Protein AF-0000000066307545 (afdb_homodimer)

Sequence (374 aa):
MRQAKTDLAEQIFSATDRLMAREGLNQLSMLKLAKEANVAAGTIYLYFKNKDELLEQFAHRVFSMFMATLEKDFDETKPFFEQYRQMWKNIWYFLQENPTILSNLKQYESLPNFKDICKNIKNCRWDLFCHQAQKAGLLAELSEDILFLLSLKTAINLASDAKFIDFDLKPEILESVIERSWRAIQKMRQAKTDLAEQIFSATDRLMAREGLNQLSMLKLAKEANVAAGTIYLYFKNKDELLEQFAHRVFSMFMATLEKDFDETKPFFEQYRQMWKNIWYFLQENPTILSNLKQYESLPNFKDICKNIKNCRWDLFCHQAQKAGLLAELSEDILFLLSLKTAINLASDAKFIDFDLKPEILESVIERSWRAIQK

InterPro domains:
  IPR001647 DNA-binding HTH domain, TetR-type [PF00440] (12-57)
  IPR001647 DNA-binding HTH domain, TetR-type [PR00455] (12-25)
  IPR001647 DNA-binding HTH domain, TetR-type [PR00455] (33-56)
  IPR001647 DNA-binding HTH domain, TetR-type [PS50977] (6-66)
  IPR009057 Homedomain-like superfamily [SSF46689] (2-73)
  IPR023772 DNA-binding HTH domain, TetR-type, conserved site [PS01081] (24-55)
  IPR050624 Nucleoid occlusion factor SlmA/HTH-type transcriptional regulator [PTHR43479] (9-123)
  IPR054422 Tetracyclin repressor-like HI_0893, C-terminal domain [PF22604] (79-186)

Solvent-accessible surface area (backbone atoms only — not comparable to full-atom values): 20221 Å² total; per-residue (Å²): 112,69,63,55,48,52,52,49,51,49,43,41,47,52,23,44,43,51,46,32,51,74,66,33,72,89,65,65,45,67,63,59,39,16,57,65,42,70,45,57,60,68,55,49,47,72,77,27,87,42,64,66,56,42,40,35,53,43,37,51,50,55,51,49,53,53,52,48,38,50,45,55,86,65,52,88,88,47,59,68,66,60,45,48,50,45,32,34,49,33,49,36,50,50,41,69,74,31,56,49,57,57,65,31,53,75,58,50,67,71,31,58,64,33,56,56,55,62,67,64,55,70,77,42,65,67,48,48,48,49,53,53,36,37,75,72,63,48,33,41,100,61,56,62,67,58,46,34,57,54,24,56,42,45,33,54,49,49,58,58,43,51,75,70,40,88,66,86,79,42,74,68,51,54,50,49,52,52,53,22,22,51,55,26,40,39,92,112,70,66,55,47,53,52,49,52,50,44,42,46,53,24,44,44,50,45,32,50,74,66,32,75,89,66,66,45,67,63,59,40,15,57,66,42,71,44,55,60,69,57,50,48,73,76,26,87,42,64,67,55,42,41,34,52,43,36,50,49,53,50,49,52,53,55,50,37,49,47,53,87,66,51,88,88,48,58,68,66,58,45,49,50,44,32,34,48,34,48,36,51,50,41,70,73,30,56,49,56,57,65,31,52,76,59,50,68,71,31,56,64,31,56,55,56,61,66,66,55,70,76,43,64,66,49,48,49,47,52,53,37,36,75,72,62,46,32,42,99,61,55,62,66,59,46,33,57,55,25,55,43,47,32,56,50,48,60,58,43,51,73,68,40,89,64,88,78,42,72,67,50,54,52,47,51,52,52,22,22,51,55,27,39,38,93

Structure (mmCIF, N/CA/C/O backbone):
data_AF-0000000066307545-model_v1
#
loop_
_entity.id
_entity.type
_entity.pdbx_description
1 polymer 'Uncharacterized HTH-type transcriptional regulator HI_0893'
#
loop_
_atom_site.group_PDB
_atom_site.id
_atom_site.type_symbol
_atom_site.label_atom_id
_atom_site.label_alt_id
_atom_site.label_comp_id
_atom_site.label_asym_id
_atom_site.label_entity_id
_atom_site.label_seq_id
_atom_site.pdbx_PDB_ins_code
_atom_site.Cartn_x
_atom_site.Cartn_y
_atom_site.Cartn_z
_atom_site.occupancy
_atom_site.B_iso_or_equiv
_atom_site.auth_seq_id
_atom_site.auth_comp_id
_atom_site.auth_asym_id
_atom_site.auth_atom_id
_atom_site.pdbx_PDB_model_num
ATOM 1 N N . MET A 1 1 ? 38.531 13.391 4.035 1 49.62 1 MET A N 1
ATOM 2 C CA . MET A 1 1 ? 37.594 14.461 3.777 1 49.62 1 MET A CA 1
ATOM 3 C C . MET A 1 1 ? 36.375 13.93 3.025 1 49.62 1 MET A C 1
ATOM 5 O O . MET A 1 1 ? 35.219 14.242 3.375 1 49.62 1 MET A O 1
ATOM 9 N N . ARG A 1 2 ? 36.594 13.047 1.945 1 50.28 2 ARG A N 1
ATOM 10 C CA . ARG A 1 2 ? 35.5 12.492 1.129 1 50.28 2 ARG A CA 1
ATOM 11 C C . ARG A 1 2 ? 34.625 11.547 1.943 1 50.28 2 ARG A C 1
ATOM 13 O O . ARG A 1 2 ? 33.406 11.617 1.874 1 50.28 2 ARG A O 1
ATOM 20 N N . GLN A 1 3 ? 35.25 10.758 2.674 1 52.53 3 GLN A N 1
ATOM 21 C CA . GLN A 1 3 ? 34.531 9.797 3.508 1 52.53 3 GLN A CA 1
ATOM 22 C C . GLN A 1 3 ? 33.688 10.508 4.57 1 52.53 3 GLN A C 1
ATOM 24 O O . GLN A 1 3 ? 32.562 10.109 4.848 1 52.53 3 GLN A O 1
ATOM 29 N N . ALA A 1 4 ? 34.25 11.422 4.992 1 50.91 4 ALA A N 1
ATOM 30 C CA . ALA A 1 4 ? 33.562 12.195 6.02 1 50.91 4 ALA A CA 1
ATOM 31 C C . ALA A 1 4 ? 32.281 12.836 5.461 1 50.91 4 ALA A C 1
ATOM 33 O O . ALA A 1 4 ? 31.25 12.828 6.113 1 50.91 4 ALA A O 1
ATOM 34 N N . LYS A 1 5 ? 32.438 13.242 4.32 1 65.25 5 LYS A N 1
ATOM 35 C CA . LYS A 1 5 ? 31.297 13.898 3.688 1 65.25 5 LYS A CA 1
ATOM 36 C C . LYS A 1 5 ? 30.172 12.906 3.445 1 65.25 5 LYS A C 1
ATOM 38 O O . LYS A 1 5 ? 29 13.234 3.652 1 65.25 5 LYS A O 1
ATOM 43 N N . THR A 1 6 ? 30.625 11.742 3.059 1 70.31 6 THR A N 1
ATOM 44 C CA . THR A 1 6 ? 29.625 10.703 2.785 1 70.31 6 THR A CA 1
ATOM 45 C C . THR A 1 6 ? 28.922 10.281 4.07 1 70.31 6 THR A C 1
ATOM 47 O O . THR A 1 6 ? 27.703 10.094 4.082 1 70.31 6 THR A O 1
ATOM 50 N N . ASP A 1 7 ? 29.672 10.297 5.016 1 83.38 7 ASP A N 1
ATOM 51 C CA . ASP A 1 7 ? 29.125 9.898 6.309 1 83.38 7 ASP A CA 1
ATOM 52 C C . ASP A 1 7 ? 28.109 10.93 6.82 1 83.38 7 ASP A C 1
ATOM 54 O O . ASP A 1 7 ? 27.062 10.57 7.348 1 83.38 7 ASP A O 1
ATOM 58 N N . LEU A 1 8 ? 28.438 12.203 6.539 1 89.5 8 LEU A N 1
ATOM 59 C CA . LEU A 1 8 ? 27.531 13.25 7.016 1 89.5 8 LEU A CA 1
ATOM 60 C C . LEU A 1 8 ? 26.25 13.289 6.184 1 89.5 8 LEU A C 1
ATOM 62 O O . LEU A 1 8 ? 25.172 13.516 6.715 1 89.5 8 LEU A O 1
ATOM 66 N N . ALA A 1 9 ? 26.438 13.109 4.902 1 91.81 9 ALA A N 1
ATOM 67 C CA . ALA A 1 9 ? 25.266 13.055 4.043 1 91.81 9 ALA A CA 1
ATOM 68 C C . ALA A 1 9 ? 24.312 11.953 4.496 1 91.81 9 ALA A C 1
ATOM 70 O O . ALA A 1 9 ? 23.094 12.164 4.562 1 91.81 9 ALA A O 1
ATOM 71 N N . GLU A 1 10 ? 24.906 10.852 4.84 1 93.94 10 GLU A N 1
ATOM 72 C CA . GLU A 1 10 ? 24.094 9.734 5.305 1 93.94 10 GLU A CA 1
ATOM 73 C C . GLU A 1 10 ? 23.391 10.062 6.621 1 93.94 10 GLU A C 1
ATOM 75 O O . GLU A 1 10 ? 22.266 9.641 6.848 1 93.94 10 GLU A O 1
ATOM 80 N N . GLN A 1 11 ? 24.062 10.734 7.391 1 94.5 11 GLN A N 1
ATOM 81 C CA . GLN A 1 11 ? 23.469 11.188 8.648 1 94.5 11 GLN A CA 1
ATOM 82 C C . GLN A 1 11 ? 22.266 12.094 8.391 1 94.5 11 GLN A C 1
ATOM 84 O O . GLN A 1 11 ? 21.234 11.969 9.062 1 94.5 11 GLN A O 1
ATOM 89 N N . ILE A 1 12 ? 22.406 12.906 7.465 1 95.25 12 ILE A N 1
ATOM 90 C CA . ILE A 1 12 ? 21.344 13.844 7.121 1 95.25 12 ILE A CA 1
ATOM 91 C C . ILE A 1 12 ? 20.172 13.086 6.488 1 95.25 12 ILE A C 1
ATOM 93 O O . ILE A 1 12 ? 19.016 13.359 6.785 1 95.25 12 ILE A O 1
ATOM 97 N N . PHE A 1 13 ? 20.484 12.141 5.676 1 95.94 13 PHE A N 1
ATOM 98 C CA . PHE A 1 13 ? 19.438 11.328 5.062 1 95.94 13 PHE A CA 1
ATOM 99 C C . PHE A 1 13 ? 18.672 10.539 6.121 1 95.94 13 PHE A C 1
ATOM 101 O O . PHE A 1 13 ? 17.438 10.453 6.07 1 95.94 13 PHE A O 1
ATOM 108 N N . SER A 1 14 ? 19.391 10.008 7.078 1 95.19 14 SER A N 1
ATOM 109 C CA . SER A 1 14 ? 18.75 9.281 8.164 1 95.19 14 SER A CA 1
ATOM 110 C C . SER A 1 14 ? 17.844 10.188 8.977 1 95.19 14 SER A C 1
ATOM 112 O O . SER A 1 14 ? 16.75 9.789 9.375 1 95.19 14 SER A O 1
ATOM 114 N N . ALA A 1 15 ? 18.281 11.344 9.18 1 95.81 15 ALA A N 1
ATOM 115 C CA . ALA A 1 15 ? 17.469 12.336 9.867 1 95.81 15 ALA A CA 1
ATOM 116 C C . ALA A 1 15 ? 16.234 12.695 9.055 1 95.81 15 ALA A C 1
ATOM 118 O O . ALA A 1 15 ? 15.148 12.898 9.609 1 95.81 15 ALA A O 1
ATOM 119 N N . THR A 1 16 ? 16.438 12.844 7.766 1 96.44 16 THR A N 1
ATOM 120 C CA . THR A 1 16 ? 15.312 13.125 6.875 1 96.44 16 THR A CA 1
ATOM 121 C C . THR A 1 16 ? 14.242 12.039 6.992 1 96.44 16 THR A C 1
ATOM 123 O O . THR A 1 16 ? 13.055 12.344 7.133 1 96.44 16 THR A O 1
ATOM 126 N N . ASP A 1 17 ? 14.695 10.836 7.016 1 95.94 17 ASP A N 1
ATOM 127 C CA . ASP A 1 17 ? 13.789 9.695 7.145 1 95.94 17 ASP A CA 1
ATOM 128 C C . ASP A 1 17 ? 13.008 9.758 8.453 1 95.94 17 ASP A C 1
ATOM 130 O O . ASP A 1 17 ? 11.789 9.562 8.477 1 95.94 17 ASP A O 1
ATOM 134 N N . ARG A 1 18 ? 13.656 10.016 9.508 1 95.81 18 ARG A N 1
ATOM 135 C CA . ARG A 1 18 ? 13.047 10.055 10.828 1 95.81 18 ARG A CA 1
ATOM 136 C C . ARG A 1 18 ? 12.031 11.195 10.922 1 95.81 18 ARG A C 1
ATOM 138 O O . ARG A 1 18 ? 10.922 11 11.414 1 95.81 18 ARG A O 1
ATOM 145 N N . LEU A 1 19 ? 12.422 12.312 10.414 1 95.19 19 LEU A N 1
ATOM 146 C CA . LEU A 1 19 ? 11.539 13.469 10.484 1 95.19 19 LEU A CA 1
ATOM 147 C C . LEU A 1 19 ? 10.312 13.273 9.594 1 95.19 19 LEU A C 1
ATOM 149 O O . LEU A 1 19 ? 9.203 13.641 9.977 1 95.19 19 LEU A O 1
ATOM 153 N N . MET A 1 20 ? 10.586 12.773 8.453 1 94.44 20 MET A N 1
ATOM 154 C CA . MET A 1 20 ? 9.484 12.5 7.527 1 94.44 20 MET A CA 1
ATOM 155 C C . MET A 1 20 ? 8.477 11.539 8.148 1 94.44 20 MET A C 1
ATOM 157 O O . MET A 1 20 ? 7.27 11.734 8.023 1 94.44 20 MET A O 1
ATOM 161 N N . ALA A 1 21 ? 8.961 10.531 8.812 1 92.56 21 ALA A N 1
ATOM 162 C CA . ALA A 1 21 ? 8.102 9.547 9.461 1 92.56 21 ALA A CA 1
ATOM 163 C C . ALA A 1 21 ? 7.285 10.188 10.586 1 92.56 21 ALA A C 1
ATOM 165 O O . ALA A 1 21 ? 6.109 9.859 10.773 1 92.56 21 ALA A O 1
ATOM 166 N N . ARG A 1 22 ? 7.84 11.094 11.273 1 90.62 22 ARG A N 1
ATOM 167 C CA . ARG A 1 22 ? 7.223 11.688 12.461 1 90.62 22 ARG A CA 1
ATOM 168 C C . ARG A 1 22 ? 6.301 12.836 12.078 1 90.62 22 ARG A C 1
ATOM 170 O O . ARG A 1 22 ? 5.215 12.984 12.641 1 90.62 22 ARG A O 1
ATOM 177 N N . GLU A 1 23 ? 6.746 13.641 11.062 1 89.62 23 GLU A N 1
ATOM 178 C CA . GLU A 1 23 ? 6.039 14.898 10.836 1 89.62 23 GLU A CA 1
ATOM 179 C C . GLU A 1 23 ? 5.457 14.961 9.422 1 89.62 23 GLU A C 1
ATOM 181 O O . GLU A 1 23 ? 4.586 15.781 9.141 1 89.62 23 GLU A O 1
ATOM 186 N N . GLY A 1 24 ? 5.926 14.164 8.547 1 89.5 24 GLY A N 1
ATOM 187 C CA . GLY A 1 24 ? 5.461 14.203 7.168 1 89.5 24 GLY A CA 1
ATOM 188 C C . GLY A 1 24 ? 6.375 15 6.254 1 89.5 24 GLY A C 1
ATOM 189 O O . GLY A 1 24 ? 7.055 15.922 6.699 1 89.5 24 GLY A O 1
ATOM 190 N N . LEU A 1 25 ? 6.348 14.703 4.996 1 91.25 25 LEU A N 1
ATOM 191 C CA . LEU A 1 25 ? 7.207 15.297 3.98 1 91.25 25 LEU A CA 1
ATOM 192 C C . LEU A 1 25 ? 6.945 16.797 3.855 1 91.25 25 LEU A C 1
ATOM 194 O O . LEU A 1 25 ? 7.883 17.578 3.693 1 91.25 25 LEU A O 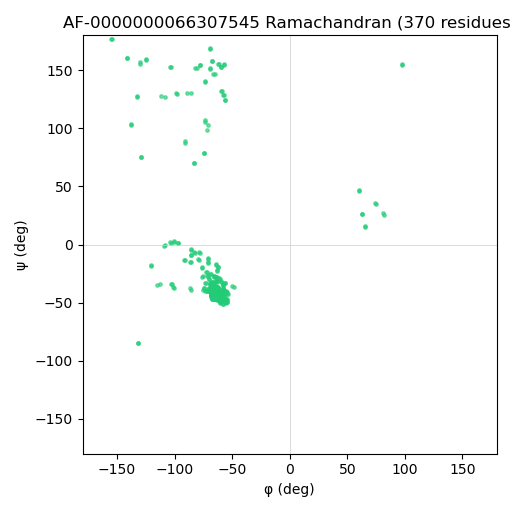1
ATOM 198 N N . ASN A 1 26 ? 5.746 17.188 3.961 1 87 26 ASN A N 1
ATOM 199 C CA . ASN A 1 26 ? 5.344 18.578 3.734 1 87 26 ASN A CA 1
ATOM 200 C C . ASN A 1 26 ? 5.824 19.484 4.855 1 87 26 ASN A C 1
ATOM 202 O O . ASN A 1 26 ? 5.836 20.719 4.703 1 87 26 ASN A O 1
ATOM 206 N N . GLN A 1 27 ? 6.266 18.938 5.906 1 88.38 27 GLN A N 1
ATOM 207 C CA . GLN A 1 27 ? 6.652 19.75 7.066 1 88.38 27 GLN A CA 1
ATOM 208 C C . GLN A 1 27 ? 8.172 19.859 7.176 1 88.38 27 GLN A C 1
ATOM 210 O O . GLN A 1 27 ? 8.688 20.5 8.094 1 88.38 27 GLN A O 1
ATOM 215 N N . LEU A 1 28 ? 8.805 19.328 6.312 1 93.19 28 LEU A N 1
ATOM 216 C CA . LEU A 1 28 ? 10.266 19.344 6.379 1 93.19 28 LEU A CA 1
ATOM 217 C C . LEU A 1 28 ? 10.812 20.719 6.043 1 93.19 28 LEU A C 1
ATOM 219 O O . LEU A 1 28 ? 10.281 21.406 5.168 1 93.19 28 LEU A O 1
ATOM 223 N N . SER A 1 29 ? 11.82 21.109 6.758 1 94.56 29 SER A N 1
ATOM 224 C CA . SER A 1 29 ? 12.594 22.312 6.469 1 94.56 29 SER A CA 1
ATOM 225 C C . SER A 1 29 ? 14.078 22.094 6.73 1 94.56 29 SER A C 1
ATOM 227 O O . SER A 1 29 ? 14.461 21.188 7.473 1 94.56 29 SER A O 1
ATOM 229 N N . MET A 1 30 ? 14.883 22.984 6.109 1 95.69 30 MET A N 1
ATOM 230 C CA . MET A 1 30 ? 16.328 22.828 6.262 1 95.69 30 MET A CA 1
ATOM 231 C C . MET A 1 30 ? 16.75 23.016 7.715 1 95.69 30 MET A C 1
ATOM 233 O O . MET A 1 30 ? 17.625 22.297 8.211 1 95.69 30 MET A O 1
ATOM 237 N N . LEU A 1 31 ? 16.141 23.859 8.383 1 95.44 31 LEU A N 1
ATOM 238 C CA . LEU A 1 31 ? 16.453 24.109 9.789 1 95.44 31 LEU A CA 1
ATOM 239 C C . LEU A 1 31 ? 16.094 22.906 10.648 1 95.44 31 LEU A C 1
ATOM 241 O O . LEU A 1 31 ? 16.875 22.484 11.5 1 95.44 31 LEU A O 1
ATOM 245 N N . LYS A 1 32 ? 14.914 22.312 10.5 1 95.5 32 LYS A N 1
ATOM 246 C CA . LYS A 1 32 ? 14.477 21.141 11.234 1 95.5 32 LYS A CA 1
ATOM 247 C C . LYS A 1 32 ? 15.383 19.938 10.961 1 95.5 32 LYS A C 1
ATOM 249 O O . LYS A 1 32 ? 15.703 19.172 11.875 1 95.5 32 LYS A O 1
ATOM 254 N N . LEU A 1 33 ? 15.766 19.812 9.719 1 96.44 33 LEU A N 1
ATOM 255 C CA . LEU A 1 33 ? 16.625 18.703 9.305 1 96.44 33 LEU A CA 1
ATOM 256 C C . LEU A 1 33 ? 18 18.812 9.961 1 96.44 33 LEU A C 1
ATOM 258 O O . LEU A 1 33 ? 18.547 17.812 10.43 1 96.44 33 LEU A O 1
ATOM 262 N N . ALA A 1 34 ? 18.516 20.047 9.992 1 95.62 34 ALA A N 1
ATOM 263 C CA . ALA A 1 34 ? 19.797 20.266 10.656 1 95.62 34 ALA A CA 1
ATOM 264 C C . ALA A 1 34 ? 19.734 19.875 12.125 1 95.62 34 ALA A C 1
ATOM 266 O O . ALA A 1 34 ? 20.609 19.188 12.633 1 95.62 34 ALA A O 1
ATOM 267 N N . LYS A 1 35 ? 18.719 20.312 12.742 1 95.88 35 LYS A N 1
ATOM 268 C CA . LYS A 1 35 ? 18.516 20 14.156 1 95.88 35 LYS A CA 1
ATOM 269 C C . LYS A 1 35 ? 18.391 18.5 14.375 1 95.88 35 LYS A C 1
ATOM 271 O O . LYS A 1 35 ? 19.031 17.938 15.266 1 95.88 35 LYS A O 1
ATOM 276 N N . GLU A 1 36 ? 17.594 17.844 13.586 1 95.38 36 GLU A N 1
ATOM 277 C CA . GLU A 1 36 ? 17.359 16.406 13.703 1 95.38 36 GLU A CA 1
ATOM 278 C C . GLU A 1 36 ? 18.656 15.633 13.469 1 95.38 36 GLU A C 1
ATOM 280 O O . GLU A 1 36 ? 18.875 14.586 14.086 1 95.38 36 GLU A O 1
ATOM 285 N N . ALA A 1 37 ? 19.438 16.125 12.562 1 95.19 37 ALA A N 1
ATOM 286 C CA . ALA A 1 37 ? 20.688 15.453 12.203 1 95.19 37 ALA A CA 1
ATOM 287 C C . ALA A 1 37 ? 21.812 15.82 13.18 1 95.19 37 ALA A C 1
ATOM 289 O O . ALA A 1 37 ? 22.922 15.289 13.094 1 95.19 37 ALA A O 1
ATOM 290 N N . ASN A 1 38 ? 21.5 16.734 14.055 1 95.06 38 ASN A N 1
ATOM 291 C CA . ASN A 1 38 ? 22.469 17.203 15.039 1 95.06 38 ASN A CA 1
ATOM 292 C C . ASN A 1 38 ? 23.703 17.828 14.367 1 95.06 38 ASN A C 1
ATOM 294 O O . ASN A 1 38 ? 24.828 17.453 14.672 1 95.06 38 ASN A O 1
ATOM 298 N N . VAL A 1 39 ? 23.422 18.656 13.414 1 93.62 39 VAL A N 1
ATOM 299 C CA . VAL A 1 39 ? 24.453 19.422 12.734 1 93.62 39 VAL A CA 1
ATOM 300 C C . VAL A 1 39 ? 24.062 20.891 12.703 1 93.62 39 VAL A C 1
ATOM 302 O O . VAL A 1 39 ? 22.891 21.234 12.875 1 93.62 39 VAL A O 1
ATOM 305 N N . ALA A 1 40 ? 25.125 21.703 12.586 1 91.06 40 ALA A N 1
ATOM 306 C CA . ALA A 1 40 ? 24.844 23.125 12.445 1 91.06 40 ALA A CA 1
ATOM 307 C C . ALA A 1 40 ? 24.109 23.422 11.141 1 91.06 40 ALA A C 1
ATOM 309 O O . ALA A 1 40 ? 24.359 22.781 10.117 1 91.06 40 ALA A O 1
ATOM 310 N N . ALA A 1 41 ? 23.219 24.438 11.195 1 89.75 41 ALA A N 1
ATOM 311 C CA . ALA A 1 41 ? 22.453 24.828 10.016 1 89.75 41 ALA A CA 1
ATOM 312 C C . ALA A 1 41 ? 23.375 25.141 8.836 1 89.75 41 ALA A C 1
ATOM 314 O O . ALA A 1 41 ? 23.094 24.734 7.703 1 89.75 41 ALA A O 1
ATOM 315 N N . GLY A 1 42 ? 24.438 25.781 9.086 1 91.94 42 GLY A N 1
ATOM 316 C CA . GLY A 1 42 ? 25.391 26.125 8.039 1 91.94 42 GLY A CA 1
ATOM 317 C C . GLY A 1 42 ? 26.016 24.906 7.395 1 91.94 42 GLY A C 1
ATOM 318 O O . GLY A 1 42 ? 26.297 24.906 6.195 1 91.94 42 GLY A O 1
ATOM 319 N N . THR A 1 43 ? 26.188 23.875 8.094 1 92.38 43 THR A N 1
ATOM 320 C CA . THR A 1 43 ? 26.797 22.641 7.625 1 92.38 43 THR A CA 1
ATOM 321 C C . THR A 1 43 ? 25.891 21.938 6.605 1 92.38 43 THR A C 1
ATOM 323 O O . THR A 1 43 ? 26.375 21.438 5.59 1 92.38 43 THR A O 1
ATOM 326 N N . ILE A 1 44 ? 24.578 21.859 6.875 1 93.5 44 ILE A N 1
ATOM 327 C CA . ILE A 1 44 ? 23.656 21.203 5.953 1 93.5 44 ILE A CA 1
ATOM 328 C C . ILE A 1 44 ? 23.719 21.875 4.586 1 93.5 44 ILE A C 1
ATOM 330 O O . ILE A 1 44 ? 23.656 21.203 3.553 1 93.5 44 ILE A O 1
ATOM 334 N N . TYR A 1 45 ? 23.953 23.203 4.605 1 92.94 45 TYR A N 1
ATOM 335 C CA . TYR A 1 45 ? 23.969 23.969 3.369 1 92.94 45 TYR A CA 1
ATOM 336 C C . TYR A 1 45 ? 25.266 23.734 2.607 1 92.94 45 TYR A C 1
ATOM 338 O O . TYR A 1 45 ? 25.344 24 1.405 1 92.94 45 TYR A O 1
ATOM 346 N N . LEU A 1 46 ? 26.219 23.297 3.297 1 92.44 46 LEU A N 1
ATOM 347 C CA . LEU A 1 46 ? 27.453 22.922 2.637 1 92.44 46 LEU A CA 1
ATOM 348 C C . LEU A 1 46 ? 27.25 21.672 1.781 1 92.44 46 LEU A C 1
ATOM 350 O O . LEU A 1 46 ? 27.938 21.5 0.768 1 92.44 46 LEU A O 1
ATOM 354 N N . TYR A 1 47 ? 26.328 20.953 2.145 1 92.38 47 TYR A N 1
ATOM 355 C CA . TYR A 1 47 ? 26.109 19.688 1.457 1 92.38 47 TYR A CA 1
ATOM 356 C C . TYR A 1 47 ? 24.969 19.812 0.451 1 92.38 47 TYR A C 1
ATOM 358 O O . TYR A 1 47 ? 25 19.172 -0.608 1 92.38 47 TYR A O 1
ATOM 366 N N . PHE A 1 48 ? 24 20.578 0.875 1 95.56 48 PHE A N 1
ATOM 367 C CA . PHE A 1 48 ? 22.812 20.75 0.048 1 95.56 48 PHE A CA 1
ATOM 368 C C . PHE A 1 48 ? 22.438 22.234 -0.066 1 95.56 48 PHE A C 1
ATOM 370 O O . PHE A 1 48 ? 22.125 22.875 0.934 1 95.56 48 PHE A O 1
ATOM 377 N N . LYS A 1 49 ? 22.312 22.641 -1.251 1 94.75 49 LYS A N 1
ATOM 378 C CA . LYS A 1 49 ? 22.094 24.062 -1.495 1 94.75 49 LYS A CA 1
ATOM 379 C C . LYS A 1 49 ? 20.703 24.5 -1.006 1 94.75 49 LYS A C 1
ATOM 381 O O . LYS A 1 49 ? 20.531 25.641 -0.58 1 94.75 49 LYS A O 1
ATOM 386 N N . ASN A 1 50 ? 19.797 23.609 -1.191 1 94.62 50 ASN A N 1
ATOM 387 C CA . ASN A 1 50 ? 18.422 23.859 -0.777 1 94.62 50 ASN A CA 1
ATOM 388 C C . ASN A 1 50 ? 17.656 22.562 -0.51 1 94.62 50 ASN A C 1
ATOM 390 O O . ASN A 1 50 ? 18.203 21.469 -0.702 1 94.62 50 ASN A O 1
ATOM 394 N N . LYS A 1 51 ? 16.484 22.703 -0.084 1 94.69 51 LYS A N 1
ATOM 395 C CA . LYS A 1 51 ? 15.656 21.547 0.283 1 94.69 51 LYS A CA 1
ATOM 396 C C . LYS A 1 51 ? 15.383 20.656 -0.924 1 94.69 51 LYS A C 1
ATOM 398 O O . LYS A 1 51 ? 15.406 19.438 -0.815 1 94.69 51 LYS A O 1
ATOM 403 N N . ASP A 1 52 ? 15.188 21.25 -2.023 1 94.19 52 ASP A N 1
ATOM 404 C CA . ASP A 1 52 ? 14.891 20.5 -3.234 1 94.19 52 ASP A CA 1
ATOM 405 C C . ASP A 1 52 ? 16.062 19.594 -3.617 1 94.19 52 ASP A C 1
ATOM 407 O O . ASP A 1 52 ? 15.867 18.438 -3.975 1 94.19 52 ASP A O 1
ATOM 411 N N . GLU A 1 53 ? 17.125 20.125 -3.57 1 95.81 53 GLU A N 1
ATOM 412 C CA . GLU A 1 53 ? 18.312 19.328 -3.865 1 95.81 53 GLU A CA 1
ATOM 413 C C . GLU A 1 53 ? 18.484 18.188 -2.867 1 95.81 53 GLU A C 1
ATOM 415 O O . GLU A 1 53 ? 18.812 17.062 -3.252 1 95.81 53 GLU A O 1
ATOM 420 N N . LEU A 1 54 ? 18.344 18.516 -1.583 1 96.69 54 LEU A N 1
ATOM 421 C CA . LEU A 1 54 ? 18.422 17.484 -0.553 1 96.69 54 LEU A CA 1
ATOM 422 C C . LEU A 1 54 ? 17.438 16.359 -0.833 1 96.69 54 LEU A C 1
ATOM 424 O O . LEU A 1 54 ? 17.812 15.18 -0.839 1 96.69 54 LEU A O 1
ATOM 428 N N . LEU A 1 55 ? 16.203 16.703 -1.143 1 96.69 55 LEU A N 1
ATOM 429 C CA . LEU A 1 55 ? 15.156 15.711 -1.34 1 96.69 55 LEU A CA 1
ATOM 430 C C . LEU A 1 55 ? 15.398 14.898 -2.607 1 96.69 55 LEU A C 1
ATOM 432 O O . LEU A 1 55 ? 15.07 13.711 -2.666 1 96.69 55 LEU A O 1
ATOM 436 N N . GLU A 1 56 ? 15.945 15.508 -3.59 1 95.19 56 GLU A N 1
ATOM 437 C CA . GLU A 1 56 ? 16.297 14.781 -4.809 1 95.19 56 GLU A CA 1
ATOM 438 C C . GLU A 1 56 ? 17.359 13.727 -4.531 1 95.19 56 GLU A C 1
ATOM 440 O O . GLU A 1 56 ? 17.25 12.594 -4.996 1 95.19 56 GLU A O 1
ATOM 445 N N . GLN A 1 57 ? 18.359 14.133 -3.83 1 95.25 57 GLN A N 1
ATOM 446 C CA . GLN A 1 57 ? 19.422 13.188 -3.488 1 95.25 57 GLN A CA 1
ATOM 447 C C . GLN A 1 57 ? 18.906 12.109 -2.539 1 95.25 57 GLN A C 1
ATOM 449 O O . GLN A 1 57 ? 19.312 10.945 -2.631 1 95.25 57 GLN A O 1
ATOM 454 N N . PHE A 1 58 ? 18.078 12.562 -1.651 1 96.56 58 PHE A N 1
ATOM 455 C CA . PHE A 1 58 ? 17.438 11.617 -0.75 1 96.56 58 PHE A CA 1
ATOM 456 C C . PHE A 1 58 ? 16.641 10.586 -1.531 1 96.56 58 PHE A C 1
ATOM 458 O O . PHE A 1 58 ? 16.703 9.391 -1.233 1 96.56 58 PHE A O 1
ATOM 465 N N . ALA A 1 59 ? 15.922 10.961 -2.545 1 94.38 59 ALA A N 1
ATOM 466 C CA . ALA A 1 59 ? 15.172 10.047 -3.406 1 94.38 59 ALA A CA 1
ATOM 467 C C . ALA A 1 59 ? 16.094 9.016 -4.047 1 94.38 59 ALA A C 1
ATOM 469 O O . ALA A 1 59 ? 15.766 7.824 -4.082 1 94.38 59 ALA A O 1
ATOM 470 N N . HIS A 1 60 ? 17.172 9.453 -4.492 1 93.25 60 HIS A N 1
ATOM 471 C CA . HIS A 1 60 ? 18.141 8.547 -5.094 1 93.25 60 HIS A CA 1
ATOM 472 C C . HIS A 1 60 ? 18.672 7.551 -4.07 1 93.25 60 HIS A C 1
ATOM 474 O O . HIS A 1 60 ? 18.875 6.375 -4.391 1 93.25 60 HIS A O 1
ATOM 480 N N . ARG A 1 61 ? 18.938 8.117 -2.914 1 93.94 61 ARG A N 1
ATOM 481 C CA . ARG A 1 61 ? 19.438 7.258 -1.842 1 93.94 61 ARG A CA 1
ATOM 482 C C . ARG A 1 61 ? 18.422 6.172 -1.494 1 93.94 61 ARG A C 1
ATOM 484 O O . ARG A 1 61 ? 18.797 5.004 -1.339 1 93.94 61 ARG A O 1
ATOM 491 N N . VAL A 1 62 ? 17.203 6.539 -1.359 1 93.44 62 VAL A N 1
ATOM 492 C CA . VAL A 1 62 ? 16.141 5.59 -1.054 1 93.44 62 VAL A CA 1
ATOM 493 C C . VAL A 1 62 ? 16.047 4.539 -2.156 1 93.44 62 VAL A C 1
ATOM 495 O O . VAL A 1 62 ? 15.977 3.34 -1.875 1 93.44 62 VAL A O 1
ATOM 498 N N . PHE A 1 63 ? 16.094 4.973 -3.336 1 91 63 PHE A N 1
ATOM 499 C CA . PHE A 1 63 ? 16.047 4.074 -4.484 1 91 63 PHE A CA 1
ATOM 500 C C . PHE A 1 63 ? 17.219 3.109 -4.465 1 91 63 PHE A C 1
ATOM 502 O O . PHE A 1 63 ? 17.047 1.906 -4.676 1 91 63 PHE A O 1
ATOM 509 N N . SER A 1 64 ? 18.375 3.645 -4.203 1 91.62 64 SER A N 1
ATOM 510 C CA . SER A 1 64 ? 19.578 2.826 -4.184 1 91.62 64 SER A CA 1
ATOM 511 C C . SER A 1 64 ? 19.516 1.781 -3.074 1 91.62 64 SER A C 1
ATOM 513 O O . SER A 1 64 ? 20 0.657 -3.248 1 91.62 64 SER A O 1
ATOM 515 N N . MET A 1 65 ? 19 2.164 -2.016 1 92.69 65 MET A N 1
ATOM 516 C CA . MET A 1 65 ? 18.828 1.226 -0.91 1 92.69 65 MET A CA 1
ATOM 517 C C . MET A 1 65 ? 17.922 0.073 -1.306 1 92.69 65 MET A C 1
ATOM 519 O O . MET A 1 65 ? 18.203 -1.086 -0.998 1 92.69 65 MET A O 1
ATOM 523 N N . PHE A 1 66 ? 16.859 0.38 -2.008 1 92.81 66 PHE A N 1
ATOM 524 C CA . PHE A 1 66 ? 15.93 -0.645 -2.459 1 92.81 66 PHE A CA 1
ATOM 525 C C . PHE A 1 66 ? 16.594 -1.579 -3.463 1 92.81 66 PHE A C 1
ATOM 527 O O . PHE A 1 66 ? 16.453 -2.799 -3.375 1 92.81 66 PHE A O 1
ATOM 534 N N . MET A 1 67 ? 17.359 -1.04 -4.367 1 93.06 67 MET A N 1
ATOM 535 C CA . MET A 1 67 ? 18.047 -1.844 -5.363 1 93.06 67 MET A CA 1
ATOM 536 C C . MET A 1 67 ? 19.078 -2.762 -4.703 1 93.06 67 MET A C 1
ATOM 538 O O . MET A 1 67 ? 19.203 -3.926 -5.086 1 93.06 67 MET A O 1
ATOM 542 N N . ALA A 1 68 ? 19.75 -2.16 -3.748 1 95.06 68 ALA A N 1
ATOM 543 C CA . ALA A 1 68 ? 20.75 -2.957 -3.025 1 95.06 68 ALA A CA 1
ATOM 544 C C . ALA A 1 68 ? 20.078 -4.117 -2.285 1 95.06 68 ALA A C 1
ATOM 546 O O . ALA A 1 68 ? 20.641 -5.207 -2.195 1 95.06 68 ALA A O 1
ATOM 547 N N . THR A 1 69 ? 18.906 -3.867 -1.739 1 96.94 69 THR A N 1
ATOM 548 C CA . THR A 1 69 ? 18.156 -4.898 -1.04 1 96.94 69 THR A CA 1
ATOM 549 C C . THR A 1 69 ? 17.812 -6.051 -1.979 1 96.94 69 THR A C 1
ATOM 551 O O . THR A 1 69 ? 17.969 -7.219 -1.614 1 96.94 69 THR A O 1
ATOM 554 N N . LEU A 1 70 ? 17.406 -5.777 -3.182 1 96.38 70 LEU A N 1
ATOM 555 C CA . LEU A 1 70 ? 17.047 -6.797 -4.164 1 96.38 70 LEU A CA 1
ATOM 556 C C . LEU A 1 70 ? 18.266 -7.617 -4.559 1 96.38 70 LEU A C 1
ATOM 558 O O . LEU A 1 70 ? 18.156 -8.805 -4.863 1 96.38 70 LEU A O 1
ATOM 562 N N . GLU A 1 71 ? 19.422 -6.984 -4.461 1 96.12 71 GLU A N 1
ATOM 563 C CA . GLU A 1 71 ? 20.641 -7.617 -4.949 1 96.12 71 GLU A CA 1
ATOM 564 C C . GLU A 1 71 ? 21.328 -8.414 -3.84 1 96.12 71 GLU A C 1
ATOM 566 O O . GLU A 1 71 ? 22.234 -9.203 -4.109 1 96.12 71 GLU A O 1
ATOM 571 N N . LYS A 1 72 ? 20.891 -8.172 -2.686 1 97 72 LYS A N 1
ATOM 572 C CA . LYS A 1 72 ? 21.562 -8.789 -1.548 1 97 72 LYS A CA 1
ATOM 573 C C . LYS A 1 72 ? 21.594 -10.312 -1.687 1 97 72 LYS A C 1
ATOM 575 O O . LYS A 1 72 ? 20.562 -10.938 -1.929 1 97 72 LYS A O 1
ATOM 580 N N . ASP A 1 73 ? 22.781 -10.93 -1.636 1 96.31 73 ASP A N 1
ATOM 581 C CA . ASP A 1 73 ? 23.016 -12.367 -1.652 1 96.31 73 ASP A CA 1
ATOM 582 C C . ASP A 1 73 ? 22.531 -12.984 -2.963 1 96.31 73 ASP A C 1
ATOM 584 O O . ASP A 1 73 ? 22.078 -14.133 -2.982 1 96.31 73 ASP A O 1
ATOM 588 N N . PHE A 1 74 ? 22.5 -12.234 -3.971 1 94.12 74 PHE A N 1
ATOM 589 C CA . PHE A 1 74 ? 22.094 -12.727 -5.285 1 94.12 74 PHE A CA 1
ATOM 590 C C . PHE A 1 74 ? 23 -13.859 -5.742 1 94.12 74 PHE A C 1
ATOM 592 O O . PHE A 1 74 ? 24.219 -13.789 -5.594 1 94.12 74 PHE A O 1
ATOM 599 N N . ASP A 1 75 ? 22.453 -14.875 -6.172 1 96.12 75 ASP A N 1
ATOM 600 C CA . ASP A 1 75 ? 23.141 -16.031 -6.746 1 96.12 75 ASP A CA 1
ATOM 601 C C . ASP A 1 75 ? 22.406 -16.531 -7.992 1 96.12 75 ASP A C 1
ATOM 603 O O . ASP A 1 75 ? 21.391 -17.234 -7.891 1 96.12 75 ASP A O 1
ATOM 607 N N . GLU A 1 76 ? 22.938 -16.234 -9.148 1 91.06 76 GLU A N 1
ATOM 608 C CA . GLU A 1 76 ? 22.297 -16.531 -10.422 1 91.06 76 GLU A CA 1
ATOM 609 C C . GLU A 1 76 ? 22.312 -18.031 -10.711 1 91.06 76 GLU A C 1
ATOM 611 O O . GLU A 1 76 ? 21.609 -18.5 -11.609 1 91.06 76 GLU A O 1
ATOM 616 N N . THR A 1 77 ? 23.125 -18.781 -10.023 1 96.19 77 THR A N 1
ATOM 617 C CA . THR A 1 77 ? 23.234 -20.219 -10.273 1 96.19 77 THR A CA 1
ATOM 618 C C . THR A 1 77 ? 22.078 -20.969 -9.633 1 96.19 77 THR A C 1
ATOM 620 O O . THR A 1 77 ? 21.859 -22.156 -9.938 1 96.19 77 THR A O 1
ATOM 623 N N . LYS A 1 78 ? 21.344 -20.344 -8.781 1 97.75 78 LYS A N 1
ATOM 624 C CA . LYS A 1 78 ? 20.203 -20.969 -8.117 1 97.75 78 LYS A CA 1
ATOM 625 C C . LYS A 1 78 ? 18.984 -21.031 -9.039 1 97.75 78 LYS A C 1
ATOM 627 O O . LYS A 1 78 ? 18.859 -20.234 -9.969 1 97.75 78 LYS A O 1
ATOM 632 N N . PRO A 1 79 ? 18.109 -22.031 -8.742 1 98.12 79 PRO A N 1
ATOM 633 C CA . PRO A 1 79 ? 16.859 -22.047 -9.5 1 98.12 79 PRO A CA 1
ATOM 634 C C . PRO A 1 79 ? 16.062 -20.75 -9.367 1 98.12 79 PRO A C 1
ATOM 636 O O . PRO A 1 79 ? 16.188 -20.047 -8.367 1 98.12 79 PRO A O 1
ATOM 639 N N . PHE A 1 80 ? 15.266 -20.438 -10.305 1 98.12 80 PHE A N 1
ATOM 640 C CA . PHE A 1 80 ? 14.57 -19.172 -10.391 1 98.12 80 PHE A CA 1
ATOM 641 C C . PHE A 1 80 ? 13.727 -18.938 -9.141 1 98.12 80 PHE A C 1
ATOM 643 O O . PHE A 1 80 ? 13.711 -17.828 -8.594 1 98.12 80 PHE A O 1
ATOM 650 N N . PHE A 1 81 ? 13.086 -19.984 -8.703 1 98.44 81 PHE A N 1
ATOM 651 C CA . PHE A 1 81 ? 12.258 -19.797 -7.52 1 98.44 81 PHE A CA 1
ATOM 652 C C . PHE A 1 81 ? 13.109 -19.422 -6.316 1 98.44 81 PHE A C 1
ATOM 654 O O . PHE A 1 81 ? 12.703 -18.609 -5.488 1 98.44 81 PHE A O 1
ATOM 661 N N . GLU A 1 82 ? 14.25 -20 -6.152 1 98.5 82 GLU A N 1
ATOM 662 C CA . GLU A 1 82 ? 15.133 -19.672 -5.031 1 98.5 82 GLU A CA 1
ATOM 663 C C . GLU A 1 82 ? 15.641 -18.234 -5.125 1 98.5 82 GLU A C 1
ATOM 665 O O . GLU A 1 82 ? 15.812 -17.562 -4.102 1 98.5 82 GLU A O 1
ATOM 670 N N . GLN A 1 83 ? 15.914 -17.766 -6.336 1 98.38 83 GLN A N 1
ATOM 671 C CA . GLN A 1 83 ? 16.281 -16.375 -6.539 1 98.38 83 GLN A CA 1
ATOM 672 C C . GLN A 1 83 ? 15.141 -15.445 -6.133 1 98.38 83 GLN A C 1
ATOM 674 O O . GLN A 1 83 ? 15.359 -14.445 -5.445 1 98.38 83 GLN A O 1
ATOM 679 N N . TYR A 1 84 ? 13.953 -15.82 -6.547 1 98.56 84 TYR A N 1
ATOM 680 C CA . TYR A 1 84 ? 12.758 -15.062 -6.199 1 98.56 84 TYR A CA 1
ATOM 681 C C . TYR A 1 84 ? 12.562 -15.023 -4.688 1 98.56 84 TYR A C 1
ATOM 683 O O . TYR A 1 84 ? 12.352 -13.953 -4.113 1 98.56 84 TYR A O 1
ATOM 691 N N . ARG A 1 85 ? 12.625 -16.172 -4.082 1 98.56 85 ARG A N 1
ATOM 692 C CA . ARG A 1 85 ? 12.469 -16.297 -2.639 1 98.56 85 ARG A CA 1
ATOM 693 C C . ARG A 1 85 ? 13.453 -15.414 -1.891 1 98.56 85 ARG A C 1
ATOM 695 O O . ARG A 1 85 ? 13.102 -14.789 -0.893 1 98.56 85 ARG A O 1
ATOM 702 N N . GLN A 1 86 ? 14.625 -15.367 -2.373 1 98.44 86 GLN A N 1
ATOM 703 C CA . GLN A 1 86 ? 15.656 -14.555 -1.742 1 98.44 86 GLN A CA 1
ATOM 704 C C . GLN A 1 86 ? 15.312 -13.07 -1.834 1 98.44 86 GLN A C 1
ATOM 706 O O . GLN A 1 86 ? 15.445 -12.336 -0.853 1 98.44 86 GLN A O 1
ATOM 711 N N . MET A 1 87 ? 14.922 -12.633 -3.031 1 98.44 87 MET A N 1
ATOM 712 C CA . MET A 1 87 ? 14.531 -11.234 -3.188 1 98.44 87 MET A CA 1
ATOM 713 C C . MET A 1 87 ? 13.375 -10.883 -2.262 1 98.44 87 MET A C 1
ATOM 715 O O . MET A 1 87 ? 13.383 -9.836 -1.613 1 98.44 87 MET A O 1
ATOM 719 N N . TRP A 1 88 ? 12.391 -11.781 -2.209 1 98.69 88 TRP A N 1
ATOM 720 C CA . TRP A 1 88 ? 11.219 -11.57 -1.36 1 98.69 88 TRP A CA 1
ATOM 721 C C . TRP A 1 88 ? 11.625 -11.43 0.102 1 98.69 88 TRP A C 1
ATOM 723 O O . TRP A 1 88 ? 11.227 -10.477 0.775 1 98.69 88 TRP A O 1
ATOM 733 N N . LYS A 1 89 ? 12.43 -12.328 0.565 1 98.31 89 LYS A N 1
ATOM 734 C CA . LYS A 1 89 ? 12.891 -12.328 1.951 1 98.31 89 LYS A CA 1
ATOM 735 C C . LYS A 1 89 ? 13.75 -11.102 2.248 1 98.31 89 LYS A C 1
ATOM 737 O O . LYS A 1 89 ? 13.688 -10.539 3.344 1 98.31 89 LYS A O 1
ATOM 742 N N . ASN A 1 90 ? 14.578 -10.758 1.284 1 98.5 90 ASN A N 1
ATOM 743 C CA . ASN A 1 90 ? 15.375 -9.547 1.456 1 98.5 90 ASN A CA 1
ATOM 744 C C . ASN A 1 90 ? 14.5 -8.328 1.729 1 98.5 90 ASN A C 1
ATOM 746 O O . ASN A 1 90 ? 14.781 -7.543 2.633 1 98.5 90 ASN A O 1
ATOM 750 N N . ILE A 1 91 ? 13.461 -8.188 0.948 1 98.06 91 ILE A N 1
ATOM 751 C CA . ILE A 1 91 ? 12.547 -7.07 1.126 1 98.06 91 ILE A CA 1
ATOM 752 C C . ILE A 1 91 ? 11.883 -7.152 2.5 1 98.06 91 ILE A C 1
ATOM 754 O O . ILE A 1 91 ? 11.859 -6.168 3.242 1 98.06 91 ILE A O 1
ATOM 758 N N . TRP A 1 92 ? 11.422 -8.305 2.877 1 97.25 92 TRP A N 1
ATOM 759 C CA . TRP A 1 92 ? 10.742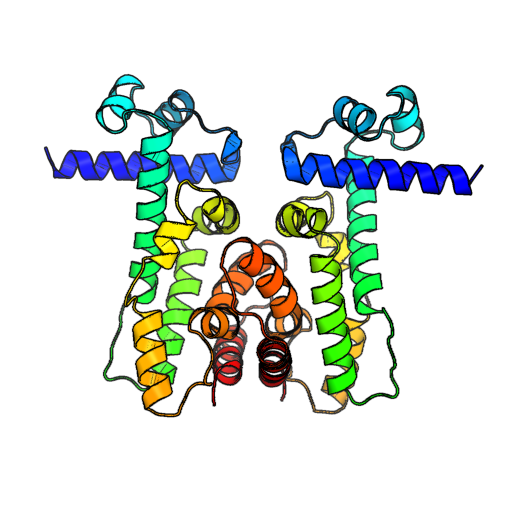 -8.547 4.145 1 97.25 92 TRP A CA 1
ATOM 760 C C . TRP A 1 92 ? 11.633 -8.164 5.324 1 97.25 92 TRP A C 1
ATOM 762 O O . TRP A 1 92 ? 11.242 -7.363 6.176 1 97.25 92 TRP A O 1
ATOM 772 N N . TYR A 1 93 ? 12.789 -8.641 5.344 1 96.62 93 TYR A N 1
ATOM 773 C CA . TYR A 1 93 ? 13.688 -8.406 6.473 1 96.62 93 TYR A CA 1
ATOM 774 C C . TYR A 1 93 ? 14.172 -6.965 6.488 1 96.62 93 TYR A C 1
ATOM 776 O O . TYR A 1 93 ? 14.328 -6.367 7.555 1 96.62 93 TYR A O 1
ATOM 784 N N . PHE A 1 94 ? 14.445 -6.508 5.332 1 97.19 94 PHE A N 1
ATOM 785 C CA . PHE A 1 94 ? 14.859 -5.109 5.246 1 97.19 94 PHE A CA 1
ATOM 786 C C . PHE A 1 94 ? 13.828 -4.203 5.906 1 97.19 94 PHE A C 1
ATOM 788 O O . PHE A 1 94 ? 14.18 -3.336 6.711 1 97.19 94 P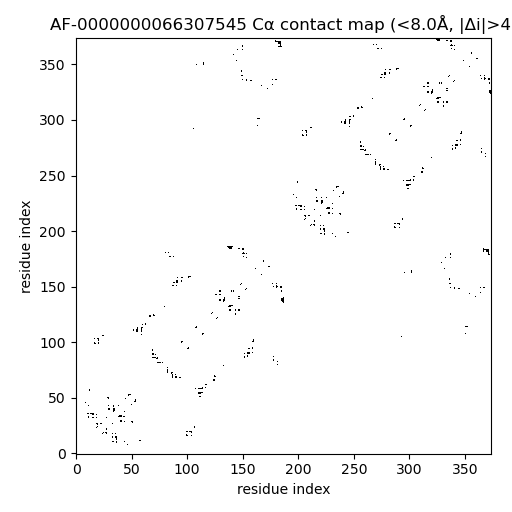HE A O 1
ATOM 795 N N . LEU A 1 95 ? 12.578 -4.387 5.559 1 96.38 95 LEU A N 1
ATOM 796 C CA . LEU A 1 95 ? 11.516 -3.531 6.078 1 96.38 95 LEU A CA 1
ATOM 797 C C . LEU A 1 95 ? 11.289 -3.795 7.562 1 96.38 95 LEU A C 1
ATOM 799 O O . LEU A 1 95 ? 10.945 -2.877 8.312 1 96.38 95 LEU A O 1
ATOM 803 N N . GLN A 1 96 ? 11.539 -5.027 8.055 1 94.62 96 GLN A N 1
ATOM 804 C CA . GLN A 1 96 ? 11.461 -5.324 9.484 1 94.62 96 GLN A CA 1
ATOM 805 C C . GLN A 1 96 ? 12.539 -4.57 10.258 1 94.62 96 GLN A C 1
ATOM 807 O O . GLN A 1 96 ? 12.289 -4.102 11.375 1 94.62 96 GLN A O 1
ATOM 812 N N . GLU A 1 97 ? 13.617 -4.438 9.617 1 94.62 97 GLU A N 1
ATOM 813 C CA . GLU A 1 97 ? 14.766 -3.842 10.281 1 94.62 97 GLU A CA 1
ATOM 814 C C . GLU A 1 97 ? 14.742 -2.32 10.172 1 94.62 97 GLU A C 1
ATOM 816 O O . GLU A 1 97 ? 15.484 -1.63 10.875 1 94.62 97 GLU A O 1
ATOM 821 N N . ASN A 1 98 ? 13.93 -1.849 9.297 1 93.62 98 ASN A N 1
ATOM 822 C CA . ASN A 1 98 ? 13.883 -0.412 9.047 1 93.62 98 ASN A CA 1
ATOM 823 C C . ASN A 1 98 ? 12.453 0.122 9.117 1 93.62 98 ASN A C 1
ATOM 825 O O . ASN A 1 98 ? 11.891 0.539 8.102 1 93.62 98 ASN A O 1
ATOM 829 N N . PRO A 1 99 ? 11.945 0.24 10.297 1 92.38 99 PRO A N 1
ATOM 830 C CA . PRO A 1 99 ? 10.547 0.638 10.461 1 92.38 99 PRO A CA 1
ATOM 831 C C . PRO A 1 99 ? 10.281 2.061 9.977 1 92.38 99 PRO A C 1
ATOM 833 O O . PRO A 1 99 ? 9.172 2.363 9.531 1 92.38 99 PRO A O 1
ATOM 836 N N . THR A 1 100 ? 11.273 2.883 10.008 1 93.12 100 THR A N 1
ATOM 837 C CA . THR A 1 100 ? 11.094 4.25 9.531 1 93.12 100 THR A CA 1
ATOM 838 C C . THR A 1 100 ? 10.891 4.273 8.016 1 93.12 100 THR A C 1
ATOM 840 O O . THR A 1 100 ? 10.055 5.023 7.512 1 93.12 100 THR A O 1
ATOM 843 N N . ILE A 1 101 ? 11.625 3.441 7.375 1 93.88 101 ILE A N 1
ATOM 844 C CA . ILE A 1 101 ? 11.469 3.309 5.934 1 93.88 101 ILE A CA 1
ATOM 845 C C . ILE A 1 101 ? 10.078 2.775 5.609 1 93.88 101 ILE A C 1
ATOM 847 O O . ILE A 1 101 ? 9.398 3.287 4.711 1 93.88 101 ILE A O 1
ATOM 851 N N . LEU A 1 102 ? 9.672 1.817 6.359 1 93.12 102 LEU A N 1
ATOM 852 C CA . LEU A 1 102 ? 8.344 1.236 6.188 1 93.12 102 LEU A CA 1
ATOM 853 C C . LEU A 1 102 ? 7.262 2.303 6.328 1 93.12 102 LEU A C 1
ATOM 855 O O . LEU A 1 102 ? 6.32 2.346 5.531 1 93.12 102 LEU A O 1
ATOM 859 N N . SER A 1 103 ? 7.477 3.191 7.25 1 91.75 103 SER A N 1
ATOM 860 C CA . SER A 1 103 ? 6.5 4.242 7.523 1 91.75 103 SER A CA 1
ATOM 861 C C . SER A 1 103 ? 6.477 5.277 6.402 1 91.75 103 SER A C 1
ATOM 863 O O . SER A 1 103 ? 5.461 5.941 6.188 1 91.75 103 SER A O 1
ATOM 865 N N . ASN A 1 104 ? 7.551 5.379 5.688 1 93.88 104 ASN A N 1
ATOM 866 C CA . ASN A 1 104 ? 7.699 6.445 4.703 1 93.88 104 ASN A CA 1
ATOM 867 C C . ASN A 1 104 ? 7.414 5.949 3.291 1 93.88 104 ASN A C 1
ATOM 869 O O . ASN A 1 104 ? 7.461 6.727 2.334 1 93.88 104 ASN A O 1
ATOM 873 N N . LEU A 1 105 ? 7.027 4.715 3.121 1 91.44 105 LEU A N 1
ATOM 874 C CA . LEU A 1 105 ? 6.93 4.098 1.803 1 91.44 105 LEU A CA 1
ATOM 875 C C . LEU A 1 105 ? 6.02 4.914 0.887 1 91.44 105 LEU A C 1
ATOM 877 O O . LEU A 1 105 ? 6.406 5.254 -0.234 1 91.44 105 LEU A O 1
ATOM 881 N N . LYS A 1 106 ? 4.926 5.23 1.319 1 86.38 106 LYS A N 1
ATOM 882 C CA . LYS A 1 106 ? 3.973 5.957 0.488 1 86.38 106 LYS A CA 1
ATOM 883 C C . LYS A 1 106 ? 4.445 7.383 0.225 1 86.38 106 LYS A C 1
ATOM 885 O O . LYS A 1 106 ? 4.246 7.918 -0.868 1 86.38 106 LYS A O 1
ATOM 890 N N . GLN A 1 107 ? 5.094 7.953 1.171 1 89.38 107 GLN A N 1
ATOM 891 C CA . GLN A 1 107 ? 5.559 9.328 1.047 1 89.38 107 GLN A CA 1
ATOM 892 C C . GLN A 1 107 ? 6.703 9.43 0.041 1 89.38 107 GLN A C 1
ATOM 894 O O . GLN A 1 107 ? 6.883 10.477 -0.594 1 89.38 107 GLN A O 1
ATOM 899 N N . TYR A 1 108 ? 7.453 8.375 -0.135 1 92.06 108 TYR A N 1
ATOM 900 C CA . TYR A 1 108 ? 8.578 8.406 -1.058 1 92.06 108 TYR A CA 1
ATOM 901 C C . TYR A 1 108 ? 8.125 8.727 -2.475 1 92.06 108 TYR A C 1
ATOM 903 O O . TYR A 1 108 ? 8.852 9.359 -3.24 1 92.06 108 TYR A O 1
ATOM 911 N N . GLU A 1 109 ? 6.961 8.305 -2.762 1 85.94 109 GLU A N 1
ATOM 912 C CA . GLU A 1 109 ? 6.414 8.523 -4.098 1 85.94 109 GLU A CA 1
ATOM 913 C C . GLU A 1 109 ? 6.266 10.008 -4.402 1 85.94 109 GLU A C 1
ATOM 915 O O . GLU A 1 109 ? 6.195 10.406 -5.57 1 85.94 109 GLU A O 1
ATOM 920 N N . SER A 1 110 ? 6.246 10.812 -3.379 1 86.75 110 SER A N 1
ATOM 921 C CA . SER A 1 110 ? 6.039 12.25 -3.543 1 86.75 110 SER A CA 1
ATOM 922 C C . SER A 1 110 ? 7.363 13 -3.555 1 86.75 110 SER A C 1
ATOM 924 O O . SER A 1 110 ? 7.387 14.227 -3.668 1 86.75 110 SER A O 1
ATOM 926 N N . LEU A 1 111 ? 8.461 12.25 -3.439 1 91.75 111 LEU A N 1
ATOM 927 C CA . LEU A 1 111 ? 9.773 12.891 -3.514 1 91.75 111 LEU A CA 1
ATOM 928 C C . LEU A 1 111 ? 10.047 13.398 -4.926 1 91.75 111 LEU A C 1
ATOM 930 O O . LEU A 1 111 ? 9.547 12.836 -5.902 1 91.75 111 LEU A O 1
ATOM 934 N N . PRO A 1 112 ? 10.859 14.453 -4.98 1 90.38 112 PRO A N 1
ATOM 935 C CA . PRO A 1 112 ? 11.133 15.016 -6.305 1 90.38 112 PRO A CA 1
ATOM 936 C C . PRO A 1 112 ? 11.734 13.992 -7.266 1 90.38 112 PRO A C 1
ATOM 938 O O . PRO A 1 112 ? 12.672 13.266 -6.898 1 90.38 112 PRO A O 1
ATOM 941 N N . ASN A 1 113 ? 11.125 13.859 -8.5 1 87.56 113 ASN A N 1
ATOM 942 C CA . ASN A 1 113 ? 11.625 13.055 -9.609 1 87.56 113 ASN A CA 1
ATOM 943 C C . ASN A 1 113 ? 11.609 11.562 -9.273 1 87.56 113 ASN A C 1
ATOM 945 O O . ASN A 1 113 ? 12.32 10.773 -9.906 1 87.56 113 ASN A O 1
ATOM 949 N N . PHE A 1 114 ? 10.906 11.227 -8.273 1 87.38 114 PHE A N 1
ATOM 950 C CA . PHE A 1 114 ? 10.922 9.836 -7.844 1 87.38 114 PHE A CA 1
ATOM 951 C C . PHE A 1 114 ? 10.445 8.922 -8.961 1 87.38 114 PHE A C 1
ATOM 953 O O . PHE A 1 114 ? 11.07 7.895 -9.242 1 87.38 114 PHE A O 1
ATOM 960 N N . LYS A 1 115 ? 9.406 9.297 -9.641 1 83.88 115 LYS A N 1
ATOM 961 C CA . LYS A 1 115 ? 8.875 8.516 -10.758 1 83.88 115 LYS A CA 1
ATOM 962 C C . LYS A 1 115 ? 9.922 8.359 -11.859 1 83.88 115 LYS A C 1
ATOM 964 O O . LYS A 1 115 ? 10.086 7.27 -12.414 1 83.88 115 LYS A O 1
ATOM 969 N N . ASP A 1 116 ? 10.562 9.375 -12.109 1 86 116 ASP A N 1
ATOM 970 C CA . ASP A 1 116 ? 11.586 9.359 -13.148 1 86 116 ASP A CA 1
ATOM 971 C C . ASP A 1 116 ? 12.75 8.453 -12.758 1 86 116 ASP A C 1
ATOM 973 O O . ASP A 1 116 ? 13.305 7.75 -13.602 1 86 116 ASP A O 1
ATOM 977 N N . ILE A 1 117 ? 13.07 8.57 -11.508 1 85.56 117 ILE A N 1
ATOM 978 C CA . ILE A 1 117 ? 14.148 7.727 -11 1 85.56 117 ILE A CA 1
ATOM 979 C C . ILE A 1 117 ? 13.773 6.254 -11.156 1 85.56 117 ILE A C 1
ATOM 981 O O . ILE A 1 117 ? 14.57 5.449 -11.633 1 85.56 117 ILE A O 1
ATOM 985 N N . CYS A 1 118 ? 12.555 5.926 -10.883 1 81.38 118 CYS A N 1
ATOM 986 C CA . CYS A 1 118 ? 12.078 4.551 -10.969 1 81.38 118 CYS A CA 1
ATOM 987 C C . CYS A 1 118 ? 11.984 4.102 -12.422 1 81.38 118 CYS A C 1
ATOM 989 O O . CYS A 1 118 ? 12.281 2.947 -12.734 1 81.38 118 CYS A O 1
ATOM 991 N N . LYS A 1 119 ? 11.578 4.961 -13.281 1 78.25 119 LYS A N 1
ATOM 992 C CA . LYS A 1 119 ? 11.383 4.641 -14.688 1 78.25 119 LYS A CA 1
ATOM 993 C C . LYS A 1 119 ? 12.719 4.473 -15.406 1 78.25 119 LYS A C 1
ATOM 995 O O . LYS A 1 119 ? 12.82 3.711 -16.375 1 78.25 119 LYS A O 1
ATOM 1000 N N . ASN A 1 120 ? 13.586 5.203 -14.945 1 75.25 120 ASN A N 1
ATOM 1001 C CA . ASN A 1 120 ? 14.852 5.238 -15.664 1 75.25 120 ASN A CA 1
ATOM 1002 C C . ASN A 1 120 ? 15.781 4.113 -15.219 1 75.25 120 ASN A C 1
ATOM 1004 O O . ASN A 1 120 ? 16.906 3.998 -15.719 1 75.25 120 ASN A O 1
ATOM 1008 N N . ILE A 1 121 ? 15.203 3.498 -14.266 1 67.38 121 ILE A N 1
ATOM 1009 C CA . ILE A 1 121 ? 16.016 2.355 -13.844 1 67.38 121 ILE A CA 1
ATOM 1010 C C . ILE A 1 121 ? 15.922 1.253 -14.898 1 67.38 121 ILE A C 1
ATOM 1012 O O . ILE A 1 121 ? 14.836 0.762 -15.203 1 67.38 121 ILE A O 1
ATOM 1016 N N . LYS A 1 122 ? 17 1.172 -15.609 1 66.38 122 LYS A N 1
ATOM 1017 C CA . LYS A 1 122 ? 17.172 0.058 -16.531 1 66.38 122 LYS A CA 1
ATOM 1018 C C . LYS A 1 122 ? 18.031 -1.047 -15.914 1 66.38 122 LYS A C 1
ATOM 1020 O O . LYS A 1 122 ? 18.969 -0.769 -15.172 1 66.38 122 LYS A O 1
ATOM 1025 N N . ASN A 1 123 ? 17.484 -2.26 -15.992 1 75.75 123 ASN A N 1
ATOM 1026 C CA . ASN A 1 123 ? 18.281 -3.449 -15.719 1 75.75 123 ASN A CA 1
ATOM 1027 C C . ASN A 1 123 ? 18.531 -3.627 -14.227 1 75.75 123 ASN A C 1
ATOM 1029 O O . ASN A 1 123 ? 19.641 -3.977 -13.812 1 75.75 123 ASN A O 1
ATOM 1033 N N . CYS A 1 124 ? 17.5 -3.227 -13.484 1 87 124 CYS A N 1
ATOM 1034 C CA . CYS A 1 124 ? 17.641 -3.607 -12.086 1 87 124 CYS A CA 1
ATOM 1035 C C . CYS A 1 124 ? 17.516 -5.117 -11.914 1 87 124 CYS A C 1
ATOM 1037 O O . CYS A 1 124 ? 17.188 -5.828 -12.867 1 87 124 CYS A O 1
ATOM 1039 N N . ARG A 1 125 ? 17.859 -5.574 -10.766 1 93.62 125 ARG A N 1
ATOM 1040 C CA . ARG A 1 125 ? 17.891 -7.008 -10.484 1 93.62 125 ARG A CA 1
ATOM 1041 C C . ARG A 1 125 ? 16.547 -7.652 -10.82 1 93.62 125 ARG A C 1
ATOM 1043 O O . ARG A 1 125 ? 16.5 -8.703 -11.461 1 93.62 125 ARG A O 1
ATOM 1050 N N . TRP A 1 126 ? 15.477 -7.027 -10.469 1 95.38 126 TRP A N 1
ATOM 1051 C CA . TRP A 1 126 ? 14.141 -7.559 -10.727 1 95.38 126 TRP A CA 1
ATOM 1052 C C . TRP A 1 126 ? 13.867 -7.629 -12.227 1 95.38 126 TRP A C 1
ATOM 1054 O O . TRP A 1 126 ? 13.336 -8.625 -12.719 1 95.38 126 TRP A O 1
ATOM 1064 N N . ASP A 1 127 ? 14.234 -6.617 -12.938 1 93.75 127 ASP A N 1
ATOM 1065 C CA . ASP A 1 127 ? 14.031 -6.594 -14.383 1 93.75 127 ASP A CA 1
ATOM 1066 C C . ASP A 1 127 ? 14.789 -7.727 -15.062 1 93.75 127 ASP A C 1
ATOM 1068 O O . ASP A 1 127 ? 14.25 -8.414 -15.93 1 93.75 127 ASP A O 1
ATOM 1072 N N . LEU A 1 128 ? 16.047 -7.82 -14.648 1 94.75 128 LEU A N 1
ATOM 1073 C CA . LEU A 1 128 ? 16.875 -8.875 -15.211 1 94.75 128 LEU A CA 1
ATOM 1074 C C . LEU A 1 128 ? 16.312 -10.25 -14.875 1 94.75 128 LEU A C 1
ATOM 1076 O O . LEU A 1 128 ? 16.266 -11.133 -15.742 1 94.75 128 LEU A O 1
ATOM 1080 N N . PHE A 1 129 ? 15.906 -10.383 -13.703 1 97.19 129 PHE A N 1
ATOM 1081 C CA . PHE A 1 129 ? 15.305 -11.641 -13.266 1 97.19 129 PHE A CA 1
ATOM 1082 C C . PHE A 1 129 ? 14.078 -11.969 -14.109 1 97.19 129 PHE A C 1
ATOM 1084 O O . PHE A 1 129 ? 13.945 -13.086 -14.617 1 97.19 129 PHE A O 1
ATOM 1091 N N . CYS A 1 130 ? 13.164 -10.992 -14.289 1 96.88 130 CYS A N 1
ATOM 1092 C CA . CYS A 1 130 ? 11.938 -11.203 -15.039 1 96.88 130 CYS A CA 1
ATOM 1093 C C . CYS A 1 130 ? 12.242 -11.586 -16.484 1 96.88 130 CYS A C 1
ATOM 1095 O O . CYS A 1 130 ? 11.641 -12.516 -17.031 1 96.88 130 CYS A O 1
ATOM 1097 N N . HIS A 1 131 ? 13.164 -10.898 -17.031 1 95.94 131 HIS A N 1
ATOM 1098 C CA . HIS A 1 131 ? 13.531 -11.156 -18.422 1 95.94 131 HIS A CA 1
ATOM 1099 C C . HIS A 1 131 ? 14.055 -12.578 -18.594 1 95.94 131 HIS A C 1
ATOM 1101 O O . HIS A 1 131 ? 13.633 -13.297 -19.5 1 95.94 131 HIS A O 1
ATOM 1107 N N . GLN A 1 132 ? 14.945 -12.969 -17.75 1 97 132 GLN A N 1
ATOM 1108 C CA . GLN A 1 132 ? 15.547 -14.297 -17.828 1 97 132 GLN A CA 1
ATOM 1109 C C . GLN A 1 132 ? 14.508 -15.383 -17.562 1 97 132 GLN A C 1
ATOM 1111 O O . GLN A 1 132 ? 14.469 -16.406 -18.25 1 97 132 GLN A O 1
ATOM 1116 N N . ALA A 1 133 ? 13.703 -15.18 -16.562 1 97.94 133 ALA A N 1
ATOM 1117 C CA . ALA A 1 133 ? 12.703 -16.172 -16.188 1 97.94 133 ALA A CA 1
ATOM 1118 C C . ALA A 1 133 ? 11.625 -16.297 -17.25 1 97.94 133 ALA A C 1
ATOM 1120 O O . ALA A 1 133 ? 11.086 -17.391 -17.484 1 97.94 133 ALA A O 1
ATOM 1121 N N . GLN A 1 134 ? 11.273 -15.211 -17.906 1 98 134 GLN A N 1
ATOM 1122 C CA . GLN A 1 134 ? 10.328 -15.258 -19.016 1 98 134 GLN A CA 1
ATOM 1123 C C . GLN A 1 134 ? 10.93 -15.977 -20.219 1 98 134 GLN A C 1
ATOM 1125 O O . GLN A 1 134 ? 10.25 -16.766 -20.875 1 98 134 GLN A O 1
ATOM 1130 N N . LYS A 1 135 ? 12.164 -15.664 -20.5 1 97.5 135 LYS A N 1
ATOM 1131 C CA . LYS A 1 135 ? 12.867 -16.359 -21.578 1 97.5 135 LYS A CA 1
ATOM 1132 C C . LYS A 1 135 ? 12.898 -17.859 -21.328 1 97.5 135 LYS A C 1
ATOM 1134 O O . LYS A 1 135 ? 12.82 -18.656 -22.266 1 97.5 135 LYS A O 1
ATOM 1139 N N . ALA A 1 136 ? 13.008 -18.25 -20.109 1 97.62 136 ALA A N 1
ATOM 1140 C CA . ALA A 1 136 ? 13.031 -19.656 -19.719 1 97.62 136 ALA A CA 1
ATOM 1141 C C . ALA A 1 136 ? 11.625 -20.25 -19.719 1 97.62 136 ALA A C 1
ATOM 1143 O O . ALA A 1 136 ? 11.445 -21.438 -19.453 1 97.62 136 ALA A O 1
ATOM 1144 N N . GLY A 1 137 ? 10.602 -19.469 -19.906 1 97.44 137 GLY A N 1
ATOM 1145 C CA . GLY A 1 137 ? 9.227 -19.922 -20 1 97.44 137 GLY A CA 1
ATOM 1146 C C . GLY A 1 137 ? 8.586 -20.172 -18.641 1 97.44 137 GLY A C 1
ATOM 1147 O O . GLY A 1 137 ? 7.613 -20.922 -18.531 1 97.44 137 GLY A O 1
ATOM 1148 N N . LEU A 1 138 ? 9.078 -19.469 -17.656 1 98 138 LEU A N 1
ATOM 1149 C CA . LEU A 1 138 ? 8.617 -19.75 -16.297 1 98 138 LEU A CA 1
ATOM 1150 C C . LEU A 1 138 ? 7.617 -18.688 -15.836 1 98 138 LEU A C 1
ATOM 1152 O O . LEU A 1 138 ? 6.715 -18.984 -15.047 1 98 138 LEU A O 1
ATOM 1156 N N . LEU A 1 139 ? 7.793 -17.453 -16.266 1 98.44 139 LEU A N 1
ATOM 1157 C CA . LEU A 1 139 ? 6.938 -16.375 -15.797 1 98.44 139 LEU A CA 1
ATOM 1158 C C . LEU A 1 139 ? 5.914 -15.992 -16.859 1 98.44 139 LEU A C 1
ATOM 1160 O O . LEU A 1 139 ? 6.16 -16.172 -18.062 1 98.44 139 LEU A O 1
ATOM 1164 N N . ALA A 1 140 ? 4.797 -15.477 -16.422 1 97.81 140 ALA A N 1
ATOM 1165 C CA . ALA A 1 140 ? 3.775 -14.938 -17.312 1 97.81 140 ALA A CA 1
ATOM 1166 C C . ALA A 1 140 ? 4.336 -13.797 -18.156 1 97.81 140 ALA A C 1
ATOM 1168 O O . ALA A 1 140 ? 5.258 -13.094 -17.719 1 97.81 140 ALA A O 1
ATOM 1169 N N . GLU A 1 141 ? 3.699 -13.648 -19.344 1 95.88 141 GLU A N 1
ATOM 1170 C CA . GLU A 1 141 ? 4.113 -12.578 -20.25 1 95.88 141 GLU A CA 1
ATOM 1171 C C . GLU A 1 141 ? 3.449 -11.258 -19.875 1 95.88 141 GLU A C 1
ATOM 1173 O O . GLU A 1 141 ? 2.619 -10.742 -20.625 1 95.88 141 GLU A O 1
ATOM 1178 N N . LEU A 1 142 ? 3.834 -10.727 -18.812 1 96.06 142 LEU A N 1
ATOM 1179 C CA . LEU A 1 142 ? 3.4 -9.438 -18.281 1 96.06 142 LEU A CA 1
ATOM 1180 C C . LEU A 1 142 ? 4.594 -8.531 -18.016 1 96.06 142 LEU A C 1
ATOM 1182 O O . LEU A 1 142 ? 5.738 -8.992 -17.984 1 96.06 142 LEU A O 1
ATOM 1186 N N . SER A 1 143 ? 4.32 -7.238 -17.953 1 93.5 143 SER A N 1
ATOM 1187 C CA . SER A 1 143 ? 5.395 -6.293 -17.688 1 93.5 143 SER A CA 1
ATOM 1188 C C . SER A 1 143 ? 6.023 -6.543 -16.312 1 93.5 143 SER A C 1
ATOM 1190 O O . SER A 1 143 ? 5.375 -7.09 -15.422 1 93.5 143 SER A O 1
ATOM 1192 N N . GLU A 1 144 ? 7.277 -6.141 -16.109 1 93.81 144 GLU A N 1
ATOM 1193 C CA . GLU A 1 144 ? 7.988 -6.289 -14.844 1 93.81 144 GLU A CA 1
ATOM 1194 C C . GLU A 1 144 ? 7.23 -5.621 -13.703 1 93.81 144 GLU A C 1
ATOM 1196 O O . GLU A 1 144 ? 7.258 -6.102 -12.562 1 93.81 144 GLU A O 1
ATOM 1201 N N . ASP A 1 145 ? 6.523 -4.508 -14.008 1 92.69 145 ASP A N 1
ATOM 1202 C CA . ASP A 1 145 ? 5.773 -3.781 -12.984 1 92.69 145 ASP A CA 1
ATOM 1203 C C . ASP A 1 145 ? 4.586 -4.602 -12.492 1 92.69 145 ASP A C 1
ATOM 1205 O O . ASP A 1 145 ? 4.32 -4.648 -11.289 1 92.69 145 ASP A O 1
ATOM 1209 N N . ILE A 1 146 ? 3.898 -5.215 -13.43 1 95.38 146 ILE A N 1
ATOM 1210 C CA . ILE A 1 146 ? 2.734 -6.016 -13.07 1 95.38 146 ILE A CA 1
ATOM 1211 C C . ILE A 1 146 ? 3.184 -7.273 -12.32 1 95.38 146 ILE A C 1
ATOM 1213 O O . ILE A 1 146 ? 2.568 -7.664 -11.328 1 95.38 146 ILE A O 1
ATOM 1217 N N . LEU A 1 147 ? 4.281 -7.848 -12.828 1 97.12 147 LEU A N 1
ATOM 1218 C CA . LEU A 1 147 ? 4.828 -9.008 -12.133 1 97.12 147 LEU A CA 1
ATOM 1219 C C . LEU A 1 147 ? 5.254 -8.648 -10.719 1 97.12 147 LEU A C 1
ATOM 1221 O O . LEU A 1 147 ? 5.055 -9.43 -9.781 1 97.12 147 LEU A O 1
ATOM 1225 N N . PHE A 1 148 ? 5.828 -7.477 -10.562 1 96 148 PHE A N 1
ATOM 1226 C CA . PHE A 1 148 ? 6.215 -6.992 -9.242 1 96 148 PHE A CA 1
ATOM 1227 C C . PHE A 1 148 ? 4.996 -6.852 -8.344 1 96 148 PHE A C 1
ATOM 1229 O O . PHE A 1 148 ? 5.004 -7.316 -7.199 1 96 148 PHE A O 1
ATOM 1236 N N . LEU A 1 149 ? 3.984 -6.285 -8.82 1 96.5 149 LEU A N 1
ATOM 1237 C CA . LEU A 1 149 ? 2.75 -6.043 -8.086 1 96.5 149 LEU A CA 1
ATOM 1238 C C . LEU A 1 149 ? 2.164 -7.348 -7.555 1 96.5 149 LEU A C 1
AT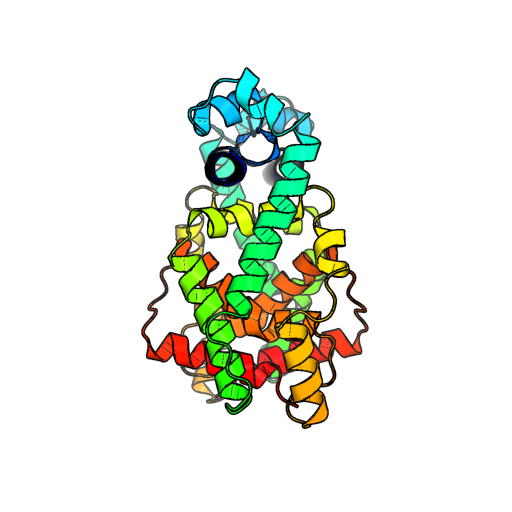OM 1240 O O . LEU A 1 149 ? 1.739 -7.418 -6.402 1 96.5 149 LEU A O 1
ATOM 1244 N N . LEU A 1 150 ? 2.254 -8.367 -8.336 1 98.31 150 LEU A N 1
ATOM 1245 C CA . LEU A 1 150 ? 1.618 -9.648 -8.016 1 98.31 150 LEU A CA 1
ATOM 1246 C C . LEU A 1 150 ? 2.52 -10.5 -7.129 1 98.31 150 LEU A C 1
ATOM 1248 O O . LEU A 1 150 ? 2.084 -11.516 -6.594 1 98.31 150 LEU A O 1
ATOM 1252 N N . SER A 1 151 ? 3.762 -10.078 -6.93 1 98.62 151 SER A N 1
ATOM 1253 C CA . SER A 1 151 ? 4.719 -10.977 -6.293 1 98.62 151 SER A CA 1
ATOM 1254 C C . SER A 1 151 ? 5.473 -10.273 -5.172 1 98.62 151 SER A C 1
ATOM 1256 O O . SER A 1 151 ? 4.977 -10.172 -4.047 1 98.62 151 SER A O 1
ATOM 1258 N N . LEU A 1 152 ? 6.566 -9.562 -5.562 1 98.31 152 LEU A N 1
ATOM 1259 C CA . LEU A 1 152 ? 7.445 -8.992 -4.547 1 98.31 152 LEU A CA 1
ATOM 1260 C C . LEU A 1 152 ? 6.707 -7.953 -3.713 1 98.31 152 LEU A C 1
ATOM 1262 O O . LEU A 1 152 ? 7.004 -7.777 -2.527 1 98.31 152 LEU A O 1
ATOM 1266 N N . LYS A 1 153 ? 5.766 -7.34 -4.258 1 97.38 153 LYS A N 1
ATOM 1267 C CA . LYS A 1 153 ? 5.008 -6.328 -3.527 1 97.38 153 LYS A CA 1
ATOM 1268 C C . LYS A 1 153 ? 4.273 -6.941 -2.338 1 97.38 153 LYS A C 1
ATOM 1270 O O . LYS A 1 153 ? 3.936 -6.242 -1.383 1 97.38 153 LYS A O 1
ATOM 1275 N N . THR A 1 154 ? 4.031 -8.195 -2.352 1 98.44 154 THR A N 1
ATOM 1276 C CA . THR A 1 154 ? 3.373 -8.852 -1.228 1 98.44 154 THR A CA 1
ATOM 1277 C C . THR A 1 154 ? 4.234 -8.773 0.03 1 98.44 154 THR A C 1
ATOM 1279 O O . THR A 1 154 ? 3.711 -8.703 1.145 1 98.44 154 THR A O 1
ATOM 1282 N N . ALA A 1 155 ? 5.566 -8.773 -0.151 1 97.88 155 ALA A N 1
ATOM 1283 C CA . ALA A 1 155 ? 6.445 -8.602 1.006 1 97.88 155 ALA A CA 1
ATOM 1284 C C . ALA A 1 155 ? 6.254 -7.227 1.64 1 97.88 155 ALA A C 1
ATOM 1286 O O . ALA A 1 155 ? 6.188 -7.105 2.865 1 97.88 155 ALA A O 1
ATOM 1287 N N . ILE A 1 156 ? 6.125 -6.262 0.789 1 96.69 156 ILE A N 1
ATOM 1288 C CA . ILE A 1 156 ? 5.926 -4.891 1.242 1 96.69 156 ILE A CA 1
ATOM 1289 C C . ILE A 1 156 ? 4.574 -4.773 1.942 1 96.69 156 ILE A C 1
ATOM 1291 O O . ILE A 1 156 ? 4.484 -4.23 3.049 1 96.69 156 ILE A O 1
ATOM 1295 N N . ASN A 1 157 ? 3.574 -5.305 1.322 1 95.94 157 ASN A N 1
ATOM 1296 C CA . ASN A 1 157 ? 2.23 -5.242 1.884 1 95.94 157 ASN A CA 1
ATOM 1297 C C . ASN A 1 157 ? 2.141 -5.98 3.215 1 95.94 157 ASN A C 1
ATOM 1299 O O . ASN A 1 157 ? 1.493 -5.512 4.152 1 95.94 157 ASN A O 1
ATOM 1303 N N . LEU A 1 158 ? 2.762 -7.113 3.242 1 96.56 158 LEU A N 1
ATOM 1304 C CA . LEU A 1 158 ? 2.748 -7.895 4.473 1 96.56 158 LEU A CA 1
ATOM 1305 C C . LEU A 1 158 ? 3.432 -7.141 5.605 1 96.56 1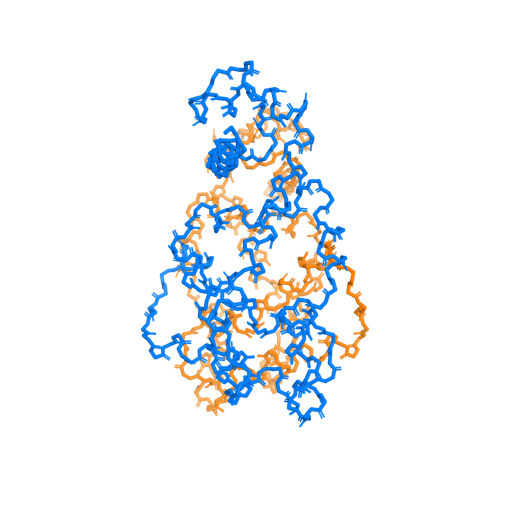58 LEU A C 1
ATOM 1307 O O . LEU A 1 158 ? 2.91 -7.078 6.723 1 96.56 158 LEU A O 1
ATOM 1311 N N . ALA A 1 159 ? 4.527 -6.566 5.328 1 95.19 159 ALA A N 1
ATOM 1312 C CA . ALA A 1 159 ? 5.258 -5.789 6.324 1 95.19 159 ALA A CA 1
ATOM 1313 C C . ALA A 1 159 ? 4.438 -4.59 6.797 1 95.19 159 ALA A C 1
ATOM 1315 O O . ALA A 1 159 ? 4.402 -4.285 7.988 1 95.19 159 ALA A O 1
ATOM 1316 N N . SER A 1 160 ? 3.801 -3.947 5.875 1 93.25 160 SER A N 1
ATOM 1317 C CA . SER A 1 160 ? 2.979 -2.783 6.195 1 93.25 160 SER A CA 1
ATOM 1318 C C . SER A 1 160 ? 1.759 -3.18 7.02 1 93.25 160 SER A C 1
ATOM 1320 O O . SER A 1 160 ? 1.442 -2.533 8.023 1 93.25 160 SER A O 1
ATOM 1322 N N . ASP A 1 161 ? 1.093 -4.23 6.582 1 91 161 ASP A N 1
ATOM 1323 C CA . ASP A 1 161 ? -0.123 -4.668 7.258 1 91 161 ASP A CA 1
ATOM 1324 C C . ASP A 1 161 ? 0.185 -5.184 8.664 1 91 161 ASP A C 1
ATOM 1326 O O . ASP A 1 161 ? -0.638 -5.051 9.57 1 91 161 ASP A O 1
ATOM 1330 N N . ALA A 1 162 ? 1.337 -5.754 8.789 1 88.19 162 ALA A N 1
ATOM 1331 C CA . ALA A 1 162 ? 1.726 -6.332 10.07 1 88.19 162 ALA A CA 1
ATOM 1332 C C . ALA A 1 162 ? 1.853 -5.254 11.141 1 88.19 162 ALA A C 1
ATOM 1334 O O . ALA A 1 162 ? 1.823 -5.555 12.336 1 88.19 162 ALA A O 1
ATOM 1335 N N . LYS A 1 163 ? 1.935 -4.062 10.75 1 79.31 163 LYS A N 1
ATOM 1336 C CA . LYS A 1 163 ? 2.002 -2.951 11.695 1 79.31 163 LYS A CA 1
ATOM 1337 C C . LYS A 1 163 ? 0.634 -2.674 12.312 1 79.31 163 LYS A C 1
ATOM 1339 O O . LYS A 1 163 ? 0.545 -2.176 13.438 1 79.31 163 LYS A O 1
ATOM 1344 N N . PHE A 1 164 ? -0.347 -3.021 11.562 1 76.19 164 PHE A N 1
ATOM 1345 C CA . PHE A 1 164 ? -1.685 -2.625 11.984 1 76.19 164 PHE A CA 1
ATOM 1346 C C . PHE A 1 164 ? -2.531 -3.848 12.32 1 76.19 164 PHE A C 1
ATOM 1348 O O . PHE A 1 164 ? -3.432 -3.773 13.156 1 76.19 164 PHE A O 1
ATOM 1355 N N . ILE A 1 165 ? -2.256 -4.816 11.578 1 76.38 165 ILE A N 1
ATOM 1356 C CA . ILE A 1 165 ? -3.018 -6.047 11.75 1 76.38 165 ILE A CA 1
ATOM 1357 C C . ILE A 1 165 ? -2.135 -7.113 12.398 1 76.38 165 ILE A C 1
ATOM 1359 O O . ILE A 1 165 ? -0.989 -7.312 11.984 1 76.38 165 ILE A O 1
ATOM 1363 N N . ASP A 1 166 ? -2.605 -7.672 13.438 1 75.5 166 ASP A N 1
ATOM 1364 C CA . ASP A 1 166 ? -1.87 -8.766 14.07 1 75.5 166 ASP A CA 1
ATOM 1365 C C . ASP A 1 166 ? -1.944 -10.039 13.219 1 7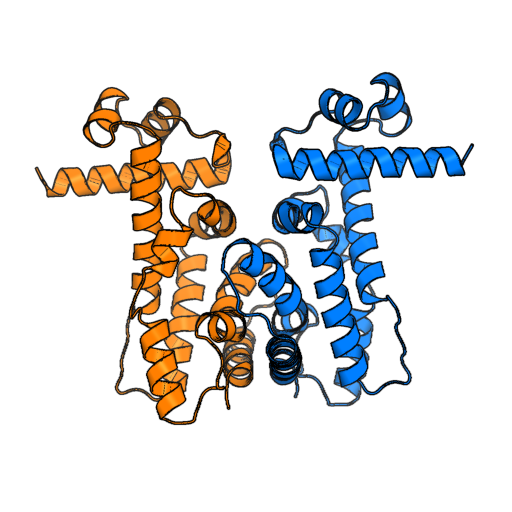5.5 166 ASP A C 1
ATOM 1367 O O . ASP A 1 166 ? -2.967 -10.727 13.211 1 75.5 166 ASP A O 1
ATOM 1371 N N . PHE A 1 167 ? -0.873 -10.156 12.523 1 75.38 167 PHE A N 1
ATOM 1372 C CA . PHE A 1 167 ? -0.785 -11.398 11.766 1 75.38 167 PHE A CA 1
ATOM 1373 C C . PHE A 1 167 ? -0.191 -12.516 12.609 1 75.38 167 PHE A C 1
ATOM 1375 O O . PHE A 1 167 ? 0.667 -12.266 13.461 1 75.38 167 PHE A O 1
ATOM 1382 N N . ASP A 1 168 ? -0.767 -13.617 12.656 1 81.75 168 ASP A N 1
ATOM 1383 C CA . ASP A 1 168 ? -0.066 -14.781 13.188 1 81.75 168 ASP A CA 1
ATOM 1384 C C . ASP A 1 168 ? 0.969 -15.305 12.195 1 81.75 168 ASP A C 1
ATOM 1386 O O . ASP A 1 168 ? 0.733 -16.297 11.508 1 81.75 168 ASP A O 1
ATOM 1390 N N . LEU A 1 169 ? 2.121 -14.539 12.211 1 87.62 169 LEU A N 1
ATOM 1391 C CA . LEU A 1 169 ? 3.07 -14.852 11.148 1 87.62 169 LEU A CA 1
ATOM 1392 C C . LEU A 1 169 ? 4.07 -15.906 11.609 1 87.62 169 LEU A C 1
ATOM 1394 O O . LEU A 1 169 ? 5.113 -15.578 12.18 1 87.62 169 LEU A O 1
ATOM 1398 N N . LYS A 1 170 ? 3.67 -17.109 11.43 1 90.44 170 LYS A N 1
ATOM 1399 C CA . LYS A 1 170 ? 4.598 -18.234 11.586 1 90.44 170 LYS A CA 1
ATOM 1400 C C . LYS A 1 170 ? 5.453 -18.406 10.336 1 90.44 170 LYS A C 1
ATOM 1402 O O . LYS A 1 170 ? 5.059 -18 9.242 1 90.44 170 LYS A O 1
ATOM 1407 N N . PRO A 1 171 ? 6.656 -18.953 10.531 1 92.81 171 PRO A N 1
ATOM 1408 C CA . PRO A 1 171 ? 7.527 -19.172 9.375 1 92.81 171 PRO A CA 1
ATOM 1409 C C . PRO A 1 171 ? 6.816 -19.891 8.227 1 92.81 171 PRO A C 1
ATOM 1411 O O . PRO A 1 171 ? 7.07 -19.578 7.055 1 92.81 171 PRO A O 1
ATOM 1414 N N . GLU A 1 172 ? 5.977 -20.766 8.578 1 95.19 172 GLU A N 1
ATOM 1415 C CA . GLU A 1 172 ? 5.254 -21.516 7.559 1 95.19 172 GLU A CA 1
ATOM 1416 C C . GLU A 1 172 ? 4.312 -20.625 6.77 1 95.19 172 GLU A C 1
ATOM 1418 O O . GLU A 1 172 ? 4.09 -20.844 5.574 1 95.19 172 GLU A O 1
ATOM 1423 N N . ILE A 1 173 ? 3.742 -19.672 7.426 1 94.75 173 ILE A N 1
ATOM 1424 C CA . ILE A 1 173 ? 2.844 -18.719 6.766 1 94.75 173 ILE A CA 1
ATOM 1425 C C . ILE A 1 173 ? 3.639 -17.844 5.809 1 94.75 173 ILE A C 1
ATOM 1427 O O . ILE A 1 173 ? 3.219 -17.609 4.672 1 94.75 173 ILE A O 1
ATOM 1431 N N . LEU A 1 174 ? 4.805 -17.375 6.297 1 96.25 174 LEU A N 1
ATOM 1432 C CA . LEU A 1 174 ? 5.672 -16.578 5.438 1 96.25 174 LEU A CA 1
ATOM 1433 C C . LEU A 1 174 ? 6.035 -17.344 4.172 1 96.25 174 LEU A C 1
ATOM 1435 O O . LEU A 1 174 ? 5.953 -16.812 3.066 1 96.25 174 LEU A O 1
ATOM 1439 N N . GLU A 1 175 ? 6.418 -18.578 4.395 1 97.75 175 GLU A N 1
ATOM 1440 C CA . GLU A 1 175 ? 6.781 -19.422 3.252 1 97.75 175 GLU A CA 1
ATOM 1441 C C . GLU A 1 175 ? 5.594 -19.625 2.318 1 97.75 175 GLU A C 1
ATOM 1443 O O . GLU A 1 175 ? 5.754 -19.656 1.097 1 97.75 175 GLU A O 1
ATOM 1448 N N . SER A 1 176 ? 4.406 -19.766 2.896 1 97.56 176 SER A N 1
ATOM 1449 C CA . SER A 1 176 ? 3.203 -19.906 2.084 1 97.56 176 SER A CA 1
ATOM 1450 C C . SER A 1 176 ? 2.959 -18.672 1.228 1 97.56 176 SER A C 1
ATOM 1452 O O . SER A 1 176 ? 2.586 -18.781 0.057 1 97.56 176 SER A O 1
ATOM 1454 N N . VAL A 1 177 ? 3.17 -17.5 1.771 1 98.06 177 VAL A N 1
ATOM 1455 C CA . VAL A 1 177 ? 2.967 -16.25 1.033 1 98.06 177 VAL A CA 1
ATOM 1456 C C . VAL A 1 177 ? 3.975 -16.156 -0.112 1 98.06 177 VAL A C 1
ATOM 1458 O O . VAL A 1 177 ? 3.623 -15.766 -1.227 1 98.06 177 VAL A O 1
ATOM 1461 N N . ILE A 1 178 ? 5.227 -16.547 0.186 1 98.62 178 ILE A N 1
ATOM 1462 C CA . ILE A 1 178 ? 6.266 -16.531 -0.838 1 98.62 178 ILE A CA 1
ATOM 1463 C C . ILE A 1 178 ? 5.871 -17.469 -1.98 1 98.62 178 ILE A C 1
ATOM 1465 O O . ILE A 1 178 ? 5.887 -17.078 -3.148 1 98.62 178 ILE A O 1
ATOM 1469 N N . GLU A 1 179 ? 5.492 -18.641 -1.661 1 98.62 179 GLU A N 1
ATOM 1470 C CA . GLU A 1 179 ? 5.152 -19.641 -2.662 1 98.62 179 GLU A CA 1
ATOM 1471 C C . GLU A 1 179 ? 3.932 -19.219 -3.477 1 98.62 179 GLU A C 1
ATOM 1473 O O . GLU A 1 179 ? 3.896 -19.406 -4.695 1 98.62 179 GLU A O 1
ATOM 1478 N N . ARG A 1 180 ? 2.99 -18.672 -2.822 1 98.75 180 ARG A N 1
ATOM 1479 C CA . ARG A 1 180 ? 1.735 -18.312 -3.479 1 98.75 180 ARG A CA 1
ATOM 1480 C C . ARG A 1 180 ? 1.905 -17.078 -4.359 1 98.75 180 ARG A C 1
ATOM 1482 O O . ARG A 1 180 ? 1.307 -17 -5.434 1 98.75 180 ARG A O 1
ATOM 1489 N N . SER A 1 181 ? 2.693 -16.125 -3.916 1 98.81 181 SER A N 1
ATOM 1490 C CA . SER A 1 181 ? 2.977 -14.984 -4.77 1 98.81 181 SER A CA 1
ATOM 1491 C C . SER A 1 181 ? 3.814 -15.383 -5.98 1 98.81 181 SER A C 1
ATOM 1493 O O . SER A 1 181 ? 3.672 -14.812 -7.062 1 98.81 181 SER A O 1
ATOM 1495 N N . TRP A 1 182 ? 4.672 -16.375 -5.797 1 98.81 182 TRP A N 1
ATOM 1496 C CA . TRP A 1 182 ? 5.395 -16.938 -6.93 1 98.81 182 TRP A CA 1
ATOM 1497 C C . TRP A 1 182 ? 4.434 -17.609 -7.91 1 98.81 182 TRP A C 1
ATOM 1499 O O . TRP A 1 182 ? 4.551 -17.422 -9.125 1 98.81 182 TRP A O 1
ATOM 1509 N N . ARG A 1 183 ? 3.479 -18.344 -7.387 1 98.25 183 ARG A N 1
ATOM 1510 C CA . ARG A 1 183 ? 2.469 -19 -8.203 1 98.25 183 ARG A CA 1
ATOM 1511 C C . ARG A 1 183 ? 1.699 -18 -9.055 1 98.25 183 ARG A C 1
ATOM 1513 O O . ARG A 1 183 ? 1.346 -18.281 -10.195 1 98.25 183 ARG A O 1
ATOM 1520 N N . ALA A 1 184 ? 1.433 -16.875 -8.516 1 98.69 184 ALA A N 1
ATOM 1521 C CA . ALA A 1 184 ? 0.64 -15.836 -9.18 1 98.69 184 ALA A CA 1
ATOM 1522 C C . ALA A 1 184 ? 1.31 -15.383 -10.469 1 98.69 184 ALA A C 1
ATOM 1524 O O . ALA A 1 184 ? 0.632 -14.984 -11.422 1 98.69 184 ALA A O 1
ATOM 1525 N N . ILE A 1 185 ? 2.652 -15.453 -10.531 1 98.69 185 ILE A N 1
ATOM 1526 C CA . ILE A 1 185 ? 3.32 -14.812 -11.664 1 98.69 185 ILE A CA 1
ATOM 1527 C C . ILE A 1 185 ? 3.873 -15.883 -12.602 1 98.69 185 ILE A C 1
ATOM 1529 O O . ILE A 1 185 ? 4.465 -15.562 -13.633 1 98.69 185 ILE A O 1
ATOM 1533 N N . GLN A 1 186 ? 3.703 -17.109 -12.266 1 98.19 186 GLN A N 1
ATOM 1534 C CA . GLN A 1 186 ? 4.156 -18.172 -13.148 1 98.19 186 GLN A CA 1
ATOM 1535 C C . GLN A 1 186 ? 3.342 -18.219 -14.438 1 98.19 186 GLN A C 1
ATOM 1537 O O . GLN A 1 186 ? 2.211 -17.719 -14.477 1 98.19 186 GLN A O 1
ATOM 1542 N N . LYS A 1 187 ? 3.895 -18.812 -15.492 1 95.12 187 LYS A N 1
ATOM 1543 C CA . LYS A 1 187 ? 3.242 -18.938 -16.797 1 95.12 187 LYS A CA 1
ATOM 1544 C C . LYS A 1 187 ? 2.049 -19.891 -16.719 1 95.12 187 LYS A C 1
ATOM 1546 O O . LYS A 1 187 ? 2.121 -20.938 -16.062 1 95.12 187 LYS A O 1
ATOM 1551 N N . MET B 1 1 ? -36.094 16.297 8.789 1 49.31 1 MET B N 1
ATOM 1552 C CA . MET B 1 1 ? -35.031 16.719 9.703 1 49.31 1 MET B CA 1
ATOM 1553 C C . MET B 1 1 ? -33.906 15.672 9.758 1 49.31 1 MET B C 1
ATOM 1555 O O . MET B 1 1 ? -32.75 16.016 9.688 1 49.31 1 MET B O 1
ATOM 1559 N N . ARG B 1 2 ? -34.25 14.336 9.852 1 49.69 2 ARG B N 1
ATOM 1560 C CA . ARG B 1 2 ? -33.281 13.25 9.945 1 49.69 2 ARG B CA 1
ATOM 1561 C C . ARG B 1 2 ? -32.5 13.117 8.656 1 49.69 2 ARG B C 1
ATOM 1563 O O . ARG B 1 2 ? -31.266 12.969 8.688 1 49.69 2 ARG B O 1
ATOM 1570 N N . GLN B 1 3 ? -33.156 13.203 7.609 1 51.41 3 GLN B N 1
ATOM 1571 C CA . GLN B 1 3 ? -32.531 13.094 6.305 1 51.41 3 GLN B CA 1
ATOM 1572 C C . GLN B 1 3 ? -31.547 14.258 6.07 1 51.41 3 GLN B C 1
ATOM 1574 O O . GLN B 1 3 ? -30.453 14.062 5.535 1 51.41 3 GLN B O 1
ATOM 1579 N N . ALA B 1 4 ? -31.984 15.234 6.496 1 50.59 4 ALA B N 1
ATOM 1580 C CA . ALA B 1 4 ? -31.156 16.438 6.344 1 50.59 4 ALA B CA 1
ATOM 1581 C C . ALA B 1 4 ? -29.859 16.297 7.129 1 50.59 4 ALA B C 1
ATOM 1583 O O . ALA B 1 4 ? -28.781 16.656 6.633 1 50.59 4 ALA B O 1
ATOM 1584 N N . LYS B 1 5 ? -30.031 15.742 8.195 1 64.81 5 LYS B N 1
ATOM 1585 C CA . LYS B 1 5 ? -28.859 15.586 9.047 1 64.81 5 LYS B CA 1
ATOM 1586 C C . LYS B 1 5 ? -27.859 14.617 8.43 1 64.81 5 LYS B C 1
ATOM 1588 O O . LYS B 1 5 ? -26.656 14.852 8.477 1 64.81 5 LYS B O 1
ATOM 1593 N N . THR B 1 6 ? -28.469 13.602 7.844 1 70.06 6 THR B N 1
ATOM 1594 C CA . THR B 1 6 ? -27.609 12.602 7.219 1 70.06 6 THR B CA 1
ATOM 1595 C C . THR B 1 6 ? -26.875 13.188 6.012 1 70.06 6 THR B C 1
ATOM 1597 O O . THR B 1 6 ? -25.688 12.93 5.809 1 70.06 6 THR B O 1
ATOM 1600 N N . ASP B 1 7 ? -27.578 13.977 5.418 1 83 7 ASP B N 1
ATOM 1601 C CA . ASP B 1 7 ? -27 14.609 4.23 1 83 7 ASP B CA 1
ATOM 1602 C C . ASP B 1 7 ? -25.859 15.555 4.598 1 83 7 ASP B C 1
ATOM 1604 O O . ASP B 1 7 ? -24.828 15.586 3.928 1 83 7 ASP B O 1
ATOM 1608 N N . LEU B 1 8 ? -26.047 16.219 5.75 1 89.5 8 LEU B N 1
ATOM 1609 C CA . LEU B 1 8 ? -25.016 17.172 6.156 1 89.5 8 LEU B CA 1
ATOM 1610 C C . LEU B 1 8 ? -23.781 16.438 6.691 1 89.5 8 LEU B C 1
ATOM 1612 O O . LEU B 1 8 ? -22.656 16.859 6.445 1 89.5 8 LEU B O 1
ATOM 1616 N N . ALA B 1 9 ? -24.062 15.391 7.426 1 91.81 9 ALA B N 1
ATOM 1617 C CA . ALA B 1 9 ? -22.938 14.586 7.914 1 91.81 9 ALA B CA 1
ATOM 1618 C C . ALA B 1 9 ? -22.094 14.078 6.754 1 91.81 9 ALA B C 1
ATOM 1620 O O . ALA B 1 9 ? -20.859 14.125 6.812 1 91.81 9 ALA B O 1
ATOM 1621 N N . GLU B 1 10 ? -22.781 13.672 5.73 1 93.94 10 GLU B N 1
ATOM 1622 C CA . GLU B 1 10 ? -22.078 13.172 4.555 1 93.94 10 GLU B CA 1
ATOM 1623 C C . GLU B 1 10 ? -21.281 14.281 3.879 1 93.94 10 GLU B C 1
ATOM 1625 O O . GLU B 1 10 ? -20.188 14.039 3.363 1 93.94 10 GLU B O 1
ATOM 1630 N N . GLN B 1 11 ? -21.828 15.375 3.883 1 94.44 11 GLN B N 1
ATOM 1631 C CA . GLN B 1 11 ? -21.125 16.531 3.344 1 94.44 11 GLN B CA 1
ATOM 1632 C C . GLN B 1 11 ? -19.844 16.812 4.129 1 94.44 11 GLN B C 1
ATOM 1634 O O . GLN B 1 11 ? -18.797 17.109 3.541 1 94.44 11 GLN B O 1
ATOM 1639 N N . ILE B 1 12 ? -19.938 16.688 5.367 1 95.19 12 ILE B N 1
ATOM 1640 C CA . ILE B 1 12 ? -18.797 16.938 6.238 1 95.19 12 ILE B CA 1
ATOM 1641 C C . ILE B 1 12 ? -17.766 15.828 6.055 1 95.19 12 ILE B C 1
ATOM 1643 O O . ILE B 1 12 ? -16.562 16.094 6 1 95.19 12 ILE B O 1
ATOM 1647 N N . PHE B 1 13 ? -18.219 14.633 5.914 1 95.94 13 PHE B N 1
ATOM 1648 C CA . PHE B 1 13 ? -17.297 13.523 5.68 1 95.94 13 PHE B CA 1
ATOM 1649 C C . PHE B 1 13 ? -16.578 13.688 4.348 1 95.94 13 PHE B C 1
ATOM 1651 O O . PHE B 1 13 ? -15.367 13.461 4.262 1 95.94 13 PHE B O 1
ATOM 1658 N N . SER B 1 14 ? -17.297 14.125 3.352 1 95.12 14 SER B N 1
ATOM 1659 C CA . SER B 1 14 ? -16.688 14.367 2.051 1 95.12 14 SER B CA 1
ATOM 1660 C C . SER B 1 14 ? -15.633 15.469 2.133 1 95.12 14 SER B C 1
ATOM 1662 O O . SER B 1 14 ? -14.57 15.375 1.517 1 95.12 14 SER B O 1
ATOM 1664 N N . ALA B 1 15 ? -15.938 16.438 2.873 1 95.69 15 ALA B N 1
ATOM 1665 C CA . ALA B 1 15 ? -14.977 17.516 3.102 1 95.69 15 ALA B CA 1
ATOM 1666 C C . ALA B 1 15 ? -13.758 17 3.859 1 95.69 15 ALA B C 1
ATOM 1668 O O . ALA B 1 15 ? -12.633 17.422 3.586 1 95.69 15 ALA B O 1
ATOM 1669 N N . THR B 1 16 ? -14.008 16.172 4.84 1 96.31 16 THR B N 1
ATOM 1670 C CA . THR B 1 16 ? -12.906 15.578 5.594 1 96.31 16 THR B CA 1
ATOM 1671 C C . THR B 1 16 ? -11.961 14.82 4.664 1 96.31 16 THR B C 1
ATOM 1673 O O . THR B 1 16 ? -10.742 14.992 4.738 1 96.31 16 THR B O 1
ATOM 1676 N N . ASP B 1 17 ? -12.539 14.102 3.77 1 95.81 17 ASP B N 1
ATOM 1677 C CA . ASP B 1 17 ? -11.766 13.336 2.799 1 95.81 17 ASP B CA 1
ATOM 1678 C C . ASP B 1 17 ? -10.914 14.258 1.932 1 95.81 17 ASP B C 1
ATOM 1680 O O . ASP B 1 17 ? -9.727 14 1.726 1 95.81 17 ASP B O 1
ATOM 1684 N N . ARG B 1 18 ? -11.477 15.273 1.446 1 95.69 18 ARG B N 1
ATOM 1685 C CA . ARG B 1 18 ? -10.789 16.203 0.563 1 95.69 18 ARG B CA 1
ATOM 1686 C C . ARG B 1 18 ? -9.648 16.922 1.293 1 95.69 18 ARG B C 1
ATOM 1688 O O . ARG B 1 18 ? -8.539 17.031 0.767 1 95.69 18 ARG B O 1
ATOM 1695 N N . LEU B 1 19 ? -9.938 17.328 2.475 1 95.12 19 LEU B N 1
ATOM 1696 C CA . LEU B 1 19 ? -8.922 18.047 3.242 1 95.12 19 LEU B CA 1
ATOM 1697 C C . LEU B 1 19 ? -7.781 17.125 3.637 1 95.12 19 LEU B C 1
ATOM 1699 O O . LEU B 1 19 ? -6.613 17.516 3.604 1 95.12 19 LEU B O 1
ATOM 1703 N N . MET B 1 20 ? -8.164 15.977 4.055 1 94.38 20 MET B N 1
ATOM 1704 C CA . MET B 1 20 ? -7.156 14.984 4.418 1 94.38 20 MET B CA 1
ATOM 1705 C C . MET B 1 20 ? -6.234 14.688 3.238 1 94.38 20 MET B C 1
ATOM 1707 O O . MET B 1 20 ? -5.02 14.594 3.406 1 94.38 20 MET B O 1
ATOM 1711 N N . ALA B 1 21 ? -6.785 14.57 2.064 1 92.38 21 ALA B N 1
ATOM 1712 C CA . ALA B 1 21 ? -6.008 14.297 0.86 1 92.38 21 ALA B CA 1
ATOM 1713 C C . ALA B 1 21 ? -5.07 15.461 0.537 1 92.38 21 ALA B C 1
ATOM 1715 O O . ALA B 1 21 ? -3.932 15.242 0.114 1 92.38 21 ALA B O 1
ATOM 1716 N N . ARG B 1 22 ? -5.492 16.641 0.776 1 90.56 22 ARG B N 1
ATOM 1717 C CA . ARG B 1 22 ? -4.75 17.828 0.385 1 90.56 22 ARG B CA 1
ATOM 1718 C C . ARG B 1 22 ? -3.727 18.219 1.449 1 90.56 22 ARG B C 1
ATOM 1720 O O . ARG B 1 22 ? -2.604 18.609 1.124 1 90.56 22 ARG B O 1
ATOM 1727 N N . GLU B 1 23 ? -4.133 18.047 2.756 1 89.5 23 GLU B N 1
ATOM 1728 C CA . GLU B 1 23 ? -3.301 18.641 3.801 1 89.5 23 GLU B CA 1
ATOM 1729 C C . GLU B 1 23 ? -2.791 17.562 4.77 1 89.5 23 GLU B C 1
ATOM 1731 O O . GLU B 1 23 ? -1.854 17.812 5.531 1 89.5 23 GLU B O 1
ATOM 1736 N N . GLY B 1 24 ? -3.381 16.438 4.793 1 89.44 24 GLY B N 1
ATOM 1737 C CA . GLY B 1 24 ? -2.988 15.406 5.73 1 89.44 24 GLY B CA 1
ATOM 1738 C C . GLY B 1 24 ? -3.857 15.367 6.973 1 89.44 24 GLY B C 1
ATOM 1739 O O . GLY B 1 24 ? -4.41 16.391 7.383 1 89.44 24 GLY B O 1
ATOM 1740 N N . LEU B 1 25 ? -3.934 14.234 7.602 1 91.19 25 LEU B N 1
ATOM 1741 C CA . LEU B 1 25 ? -4.781 13.977 8.766 1 91.19 25 LEU B CA 1
ATOM 1742 C C . LEU B 1 25 ? -4.367 14.859 9.938 1 91.19 25 LEU B C 1
ATOM 1744 O O . LEU B 1 25 ? -5.223 15.367 10.664 1 91.19 25 LEU B O 1
ATOM 1748 N N . ASN B 1 26 ? -3.133 15.062 10.109 1 87 26 ASN B N 1
ATOM 1749 C CA . ASN B 1 26 ? -2.596 15.773 11.266 1 87 26 ASN B CA 1
ATOM 1750 C C . ASN B 1 26 ? -2.912 17.266 11.195 1 87 26 ASN B C 1
ATOM 1752 O O . ASN B 1 26 ? -2.795 17.969 12.203 1 87 26 ASN B O 1
ATOM 1756 N N . GLN B 1 27 ? -3.354 17.719 10.109 1 88.19 27 GLN B N 1
ATOM 1757 C CA . GLN B 1 27 ? -3.588 19.156 9.93 1 88.19 27 GLN B CA 1
ATOM 1758 C C . GLN B 1 27 ? -5.074 19.484 10.016 1 88.19 27 GLN B C 1
ATOM 1760 O O . GLN B 1 27 ? -5.469 20.641 9.883 1 88.19 27 GLN B O 1
ATOM 1765 N N . LEU B 1 28 ? -5.812 18.562 10.242 1 93.19 28 LEU B N 1
ATOM 1766 C CA . LEU B 1 28 ? -7.254 18.781 10.273 1 93.19 28 LEU B CA 1
ATOM 1767 C C . LEU B 1 28 ? -7.66 19.516 11.547 1 93.19 28 LEU B C 1
ATOM 1769 O O . LEU B 1 28 ? -7.105 19.266 12.617 1 93.19 28 LEU B O 1
ATOM 1773 N N . SER B 1 29 ? -8.57 20.422 11.398 1 94.56 29 SER B N 1
ATOM 1774 C CA . SER B 1 29 ? -9.219 21.094 12.516 1 94.56 29 SER B CA 1
ATOM 1775 C C . SER B 1 29 ? -10.703 21.312 12.25 1 94.56 29 SER B C 1
ATOM 1777 O O . SER B 1 29 ? -11.141 21.297 11.094 1 94.56 29 SER B O 1
ATOM 1779 N N . MET B 1 30 ? -11.445 21.547 13.359 1 95.62 30 MET B N 1
ATOM 1780 C CA . MET B 1 30 ? -12.891 21.719 13.219 1 95.62 30 MET B CA 1
ATOM 1781 C C . MET B 1 30 ? -13.211 22.953 12.391 1 95.62 30 MET B C 1
ATOM 1783 O O . MET B 1 30 ? -14.133 22.938 11.57 1 95.62 30 MET B O 1
ATOM 1787 N N . LEU B 1 31 ? -12.484 23.938 12.531 1 95.44 31 LEU B N 1
ATOM 1788 C CA . LEU B 1 31 ? -12.695 25.188 11.789 1 95.44 31 LEU B CA 1
ATOM 1789 C C . LEU B 1 31 ? -12.414 24.969 10.305 1 95.44 31 LEU B C 1
ATOM 1791 O O . LEU B 1 31 ? -13.203 25.406 9.453 1 95.44 31 LEU B O 1
ATOM 1795 N N . LYS B 1 32 ? -11.328 24.328 9.914 1 95.5 32 LYS B N 1
ATOM 1796 C CA . LYS B 1 32 ? -10.977 24.047 8.531 1 95.5 32 LYS B CA 1
ATOM 1797 C C . LYS B 1 32 ? -12.023 23.141 7.879 1 95.5 32 LYS B C 1
ATOM 1799 O O . LYS B 1 32 ? -12.375 23.344 6.711 1 95.5 32 LYS B O 1
ATOM 1804 N N . LEU B 1 33 ? -12.477 22.188 8.633 1 96.38 33 LEU B N 1
ATOM 1805 C CA . LEU B 1 33 ? -13.469 21.25 8.141 1 96.38 33 LEU B CA 1
ATOM 1806 C C . LEU B 1 33 ? -14.789 21.953 7.836 1 96.38 33 LEU B C 1
ATOM 1808 O O . LEU B 1 33 ? -15.414 21.688 6.809 1 96.38 33 LEU B O 1
ATOM 1812 N N . ALA B 1 34 ? -15.172 22.844 8.75 1 95.56 34 ALA B N 1
ATOM 1813 C CA . ALA B 1 34 ? -16.391 23.625 8.531 1 95.56 34 ALA B CA 1
ATOM 1814 C C . ALA B 1 34 ? -16.281 24.453 7.25 1 95.56 34 ALA B C 1
ATOM 1816 O O . ALA B 1 34 ? -17.219 24.469 6.434 1 95.56 34 ALA B O 1
ATOM 1817 N N . LYS B 1 35 ? -15.195 25.094 7.109 1 95.88 35 LYS B N 1
ATOM 1818 C CA . LYS B 1 35 ? -14.953 25.906 5.922 1 95.88 35 LYS B CA 1
ATOM 1819 C C . LYS B 1 35 ? -14.984 25.047 4.656 1 95.88 35 LYS B C 1
ATOM 1821 O O . LYS B 1 35 ? -15.641 25.406 3.674 1 95.88 35 LYS B O 1
ATOM 1826 N N . GLU B 1 36 ? -14.297 23.938 4.668 1 95.31 36 GLU B N 1
ATOM 1827 C CA . GLU B 1 36 ? -14.234 23.047 3.514 1 95.31 36 GLU B CA 1
ATOM 1828 C C . GLU B 1 36 ? -15.609 22.5 3.158 1 95.31 36 GLU B C 1
ATOM 1830 O O . GLU B 1 36 ? -15.922 22.297 1.983 1 95.31 36 GLU B O 1
ATOM 1835 N N . ALA B 1 37 ? -16.375 22.25 4.168 1 95.12 37 ALA B N 1
ATOM 1836 C CA . ALA B 1 37 ? -17.719 21.688 3.982 1 95.12 37 ALA B CA 1
ATOM 1837 C C . ALA B 1 37 ? -18.734 22.766 3.643 1 95.12 37 ALA B C 1
ATOM 1839 O O . ALA B 1 37 ? -19.891 22.469 3.355 1 95.12 37 ALA B O 1
ATOM 1840 N N . ASN B 1 38 ? -18.281 23.984 3.717 1 95 38 ASN B N 1
ATOM 1841 C CA . ASN B 1 38 ? -19.141 25.141 3.447 1 95 38 ASN B CA 1
ATOM 1842 C C . ASN B 1 38 ? -20.328 25.188 4.414 1 95 38 ASN B C 1
ATOM 1844 O O . ASN B 1 38 ? -21.469 25.297 3.988 1 95 38 ASN B O 1
ATOM 1848 N N . VAL B 1 39 ? -20.016 25.016 5.652 1 93.62 39 VAL B N 1
ATOM 1849 C CA . VAL B 1 39 ? -20.984 25.141 6.723 1 93.62 39 VAL B CA 1
ATOM 1850 C C . VAL B 1 39 ? -20.438 26.062 7.82 1 93.62 39 VAL B C 1
ATOM 1852 O O . VAL B 1 39 ? -19.234 26.281 7.906 1 93.62 39 VAL B O 1
ATOM 1855 N N . ALA B 1 40 ? -21.406 26.609 8.555 1 91.06 40 ALA B N 1
ATOM 1856 C CA . ALA B 1 40 ? -20.984 27.438 9.688 1 91.06 40 ALA B CA 1
ATOM 1857 C C . ALA B 1 40 ? -20.297 26.578 10.75 1 91.06 40 ALA B C 1
ATOM 1859 O O . ALA B 1 40 ? -20.672 25.438 10.977 1 91.06 40 ALA B O 1
ATOM 1860 N N . ALA B 1 41 ? -19.312 27.203 11.414 1 89.69 41 ALA B N 1
ATOM 1861 C CA . ALA B 1 41 ? -18.562 26.5 12.461 1 89.69 41 ALA B CA 1
ATOM 1862 C C . ALA B 1 41 ? -19.5 25.938 13.523 1 89.69 41 ALA B C 1
ATOM 1864 O O . ALA B 1 41 ? -19.328 24.812 13.984 1 89.69 41 ALA B O 1
ATOM 1865 N N . GLY B 1 42 ? -20.469 26.688 13.883 1 91.94 42 GLY B N 1
ATOM 1866 C CA . GLY B 1 42 ? -21.438 26.25 14.883 1 91.94 42 GLY B CA 1
ATOM 1867 C C . GLY B 1 42 ? -22.234 25.031 14.445 1 91.94 42 GLY B C 1
ATOM 1868 O O . GLY B 1 42 ? -22.594 24.188 15.266 1 91.94 42 GLY B O 1
ATOM 1869 N N . THR B 1 43 ? -22.484 24.891 13.219 1 92.44 43 THR B N 1
ATOM 1870 C CA . THR B 1 43 ? -23.25 23.797 12.648 1 92.44 43 THR B CA 1
ATOM 1871 C C . THR B 1 43 ? -22.484 22.484 12.781 1 92.44 43 THR B C 1
ATOM 1873 O O . THR B 1 43 ? -23.078 21.453 13.117 1 92.44 43 THR B O 1
ATOM 1876 N N . ILE B 1 44 ? -21.172 22.469 12.477 1 93.5 44 ILE B N 1
ATOM 1877 C CA . ILE B 1 44 ? -20.375 21.25 12.57 1 93.5 44 ILE B CA 1
ATOM 1878 C C . ILE B 1 44 ? -20.438 20.703 13.992 1 93.5 44 ILE B C 1
ATOM 1880 O O . ILE B 1 44 ? -20.5 19.484 14.195 1 93.5 44 ILE B O 1
ATOM 1884 N N . TYR B 1 45 ? -20.516 21.609 14.961 1 92.94 45 TYR B N 1
ATOM 1885 C CA . TYR B 1 45 ? -20.516 21.219 16.359 1 92.94 45 TYR B CA 1
ATOM 1886 C C . TYR B 1 45 ? -21.875 20.656 16.766 1 92.94 45 TYR B C 1
ATOM 1888 O O . TYR B 1 45 ? -21.984 19.953 17.781 1 92.94 45 TYR B O 1
ATOM 1896 N N . LEU B 1 46 ? -22.812 20.969 16.016 1 92.38 46 LEU B N 1
ATOM 1897 C CA . LEU B 1 46 ? -24.125 20.375 16.234 1 92.38 46 LEU B CA 1
ATOM 1898 C C . LEU B 1 46 ? -24.109 18.891 15.891 1 92.38 46 LEU B C 1
ATOM 1900 O O . LEU B 1 46 ? -24.859 18.094 16.469 1 92.38 46 LEU B O 1
ATOM 1904 N N . TYR B 1 47 ? -23.234 18.562 15.07 1 92.38 47 TYR B N 1
ATOM 1905 C CA . TYR B 1 47 ? -23.188 17.188 14.586 1 92.38 47 TYR B CA 1
ATOM 1906 C C . TYR B 1 47 ? -22.094 16.406 15.297 1 92.38 47 TYR B C 1
ATOM 1908 O O . TYR B 1 47 ? -22.25 15.203 15.539 1 92.38 47 TYR B O 1
ATOM 1916 N N . PHE B 1 48 ? -21.031 17.109 15.539 1 95.5 48 PHE B N 1
ATOM 1917 C CA . PHE B 1 48 ? -19.875 16.484 16.172 1 95.5 48 PHE B CA 1
ATOM 1918 C C .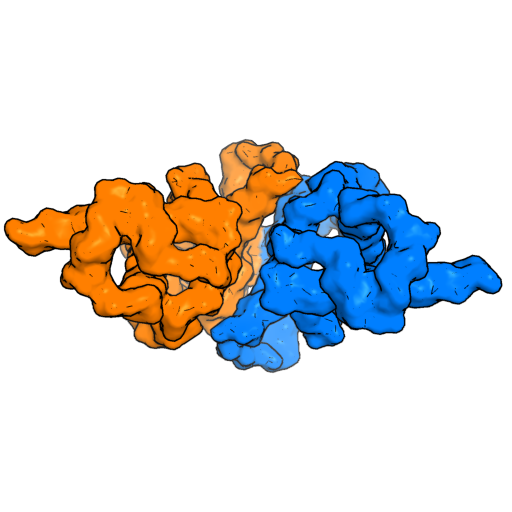 PHE B 1 48 ? -19.359 17.344 17.312 1 95.5 48 PHE B C 1
ATOM 1920 O O . PHE B 1 48 ? -18.906 18.469 17.094 1 95.5 48 PHE B O 1
ATOM 1927 N N . LYS B 1 49 ? -19.234 16.734 18.406 1 94.69 49 LYS B N 1
ATOM 1928 C CA . LYS B 1 49 ? -18.875 17.484 19.609 1 94.69 49 LYS B CA 1
ATOM 1929 C C . LYS B 1 49 ? -17.422 17.969 19.531 1 94.69 49 LYS B C 1
ATOM 1931 O O . LYS B 1 49 ? -17.094 19.031 20.078 1 94.69 49 LYS B O 1
ATOM 1936 N N . ASN B 1 50 ? -16.625 17.125 18.969 1 94.62 50 ASN B N 1
ATOM 1937 C CA . ASN B 1 50 ? -15.211 17.453 18.812 1 94.62 50 ASN B CA 1
ATOM 1938 C C . ASN B 1 50 ? -14.594 16.688 17.641 1 94.62 50 ASN B C 1
ATOM 1940 O O . ASN B 1 50 ? -15.258 15.891 16.984 1 94.62 50 ASN B O 1
ATOM 1944 N N . LYS B 1 51 ? -13.383 16.953 17.391 1 94.62 51 LYS B N 1
ATOM 1945 C CA . LYS B 1 51 ? -12.664 16.375 16.266 1 94.62 51 LYS B CA 1
ATOM 1946 C C . LYS B 1 51 ? -12.555 14.859 16.422 1 94.62 51 LYS B C 1
ATOM 1948 O O . LYS B 1 51 ? -12.711 14.125 15.438 1 94.62 51 LYS B O 1
ATOM 1953 N N . ASP B 1 52 ? -12.367 14.422 17.594 1 94.12 52 ASP B N 1
ATOM 1954 C CA . ASP B 1 52 ? -12.227 12.992 17.828 1 94.12 52 ASP B CA 1
ATOM 1955 C C . ASP B 1 52 ? -13.508 12.242 17.484 1 94.12 52 ASP B C 1
ATOM 1957 O O . ASP B 1 52 ? -13.461 11.18 16.844 1 94.12 52 ASP B O 1
ATOM 1961 N N . GLU B 1 53 ? -14.508 12.758 17.875 1 95.75 53 GLU B N 1
ATOM 1962 C CA . GLU B 1 53 ? -15.789 12.148 17.547 1 95.75 53 GLU B CA 1
ATOM 1963 C C . GLU B 1 53 ? -16.016 12.141 16.031 1 95.75 53 GLU B C 1
ATOM 1965 O O . GLU B 1 53 ? -16.484 11.141 15.477 1 95.75 53 GLU B O 1
ATOM 1970 N N . LEU B 1 54 ? -15.773 13.281 15.414 1 96.62 54 LEU B N 1
ATOM 1971 C CA . LEU B 1 54 ? -15.914 13.367 13.961 1 96.62 54 LEU B CA 1
ATOM 1972 C C . LEU B 1 54 ? -15.078 12.297 13.273 1 96.62 54 LEU B C 1
ATOM 1974 O O . LEU B 1 54 ? -15.586 11.555 12.43 1 96.62 54 LEU B O 1
ATOM 1978 N N . LEU B 1 55 ? -13.828 12.164 13.672 1 96.62 55 LEU B N 1
ATOM 1979 C CA . LEU B 1 55 ? -12.906 11.242 13.031 1 96.62 55 LEU B CA 1
ATOM 1980 C C . LEU B 1 55 ? -13.305 9.789 13.297 1 96.62 55 LEU B C 1
ATOM 1982 O O . LEU B 1 55 ? -13.117 8.922 12.445 1 96.62 55 LEU B O 1
ATOM 1986 N N . GLU B 1 56 ? -13.836 9.539 14.43 1 95.12 56 GLU B N 1
ATOM 1987 C CA . GLU B 1 56 ? -14.328 8.195 14.734 1 95.12 56 GLU B CA 1
ATOM 1988 C C . GLU B 1 56 ? -15.492 7.816 13.82 1 95.12 56 GLU B C 1
ATOM 1990 O O . GLU B 1 56 ? -15.531 6.703 13.289 1 95.12 56 GLU B O 1
ATOM 1995 N N . GLN B 1 57 ? -16.406 8.719 13.695 1 95.25 57 GLN B N 1
ATOM 1996 C CA . GLN B 1 57 ? -17.547 8.461 12.82 1 95.25 57 GLN B CA 1
ATOM 1997 C C . GLN B 1 57 ? -17.109 8.383 11.359 1 95.25 57 GLN B C 1
ATOM 1999 O O . GLN B 1 57 ? -17.641 7.59 10.586 1 95.25 57 GLN B O 1
ATOM 2004 N N . PHE B 1 58 ? -16.172 9.242 11.062 1 96.44 58 PHE B N 1
ATOM 2005 C CA . PHE B 1 58 ? -15.594 9.203 9.727 1 96.44 58 PHE B CA 1
ATOM 2006 C C . PHE B 1 58 ? -14.953 7.848 9.453 1 96.44 58 PHE B C 1
ATOM 2008 O O . PHE B 1 58 ? -15.133 7.281 8.367 1 96.44 58 PHE B O 1
ATOM 2015 N N . ALA B 1 59 ? -14.266 7.273 10.375 1 94.31 59 ALA B N 1
ATOM 2016 C CA . ALA B 1 59 ? -13.664 5.949 10.242 1 94.31 59 ALA B CA 1
ATOM 2017 C C . ALA B 1 59 ? -14.727 4.891 9.953 1 94.31 59 ALA B C 1
ATOM 2019 O O . ALA B 1 59 ? -14.539 4.035 9.086 1 94.31 59 ALA B O 1
ATOM 2020 N N . HIS B 1 60 ? -15.773 4.977 10.633 1 93.19 60 HIS B N 1
ATOM 2021 C CA . HIS B 1 60 ? -16.875 4.039 10.414 1 93.19 60 HIS B CA 1
ATOM 2022 C C . HIS B 1 60 ? -17.453 4.188 9.016 1 93.19 60 HIS B C 1
ATOM 2024 O O . HIS B 1 60 ? -17.797 3.195 8.367 1 93.19 60 HIS B O 1
ATOM 2030 N N . ARG B 1 61 ? -17.594 5.445 8.656 1 93.94 61 ARG B N 1
ATOM 2031 C CA . ARG B 1 61 ? -18.125 5.723 7.328 1 93.94 61 ARG B CA 1
ATOM 2032 C C . ARG B 1 61 ? -17.219 5.137 6.246 1 93.94 61 ARG B C 1
ATOM 2034 O O . ARG B 1 61 ? -17.688 4.516 5.297 1 93.94 61 ARG B O 1
ATOM 2041 N N . VAL B 1 62 ? -15.953 5.34 6.375 1 93.44 62 VAL B N 1
ATOM 2042 C CA . VAL B 1 62 ? -14.984 4.809 5.422 1 93.44 62 VAL B CA 1
ATOM 2043 C C . VAL B 1 62 ? -15.07 3.285 5.387 1 93.44 62 VAL B C 1
ATOM 2045 O O . VAL B 1 62 ? -15.109 2.686 4.312 1 93.44 62 VAL B O 1
ATOM 2048 N N . PHE B 1 63 ? -15.117 2.711 6.512 1 90.94 63 PHE B N 1
ATOM 2049 C CA . PHE B 1 63 ? -15.234 1.262 6.625 1 90.94 63 PHE B CA 1
ATOM 2050 C C . PHE B 1 63 ? -16.5 0.767 5.949 1 90.94 63 PHE B C 1
ATOM 2052 O O . PHE B 1 63 ? -16.469 -0.209 5.195 1 90.94 63 PHE B O 1
ATOM 2059 N N . SER B 1 64 ? -17.578 1.446 6.207 1 91.62 64 SER B N 1
ATOM 2060 C CA . SER B 1 64 ? -18.859 1.052 5.641 1 91.62 64 SER B CA 1
ATOM 2061 C C . SER B 1 64 ? -18.859 1.16 4.121 1 91.62 64 SER B C 1
ATOM 2063 O O . SER B 1 64 ? -19.453 0.334 3.432 1 91.62 64 SER B O 1
ATOM 2065 N N . MET B 1 65 ? -18.234 2.133 3.668 1 92.69 65 MET B N 1
ATOM 2066 C CA . MET B 1 65 ? -18.109 2.297 2.223 1 92.69 65 MET B CA 1
ATOM 2067 C C . MET B 1 65 ? -17.344 1.131 1.604 1 92.69 65 MET B C 1
ATOM 2069 O O . MET B 1 65 ? -17.734 0.613 0.557 1 92.69 65 MET B O 1
ATOM 2073 N N . PHE B 1 66 ? -16.312 0.708 2.268 1 92.75 66 PHE B N 1
ATOM 2074 C CA . PHE B 1 66 ? -15.523 -0.414 1.78 1 92.75 66 PHE B CA 1
ATOM 2075 C C . PHE B 1 66 ? -16.344 -1.703 1.802 1 92.75 66 PHE B C 1
ATOM 2077 O O . PHE B 1 66 ? -16.312 -2.475 0.84 1 92.75 66 PHE B O 1
ATOM 2084 N N . MET B 1 67 ? -17.078 -1.927 2.838 1 93 67 MET B N 1
ATOM 2085 C CA . MET B 1 67 ? -17.922 -3.119 2.951 1 93 67 MET B CA 1
ATOM 2086 C C . MET B 1 67 ? -19 -3.133 1.875 1 93 67 MET B C 1
ATOM 2088 O O . MET B 1 67 ? -19.281 -4.176 1.284 1 93 67 MET B O 1
ATOM 2092 N N . ALA B 1 68 ? -19.562 -1.954 1.702 1 95.06 68 ALA B N 1
ATOM 2093 C CA . ALA B 1 68 ? -20.578 -1.844 0.672 1 95.06 68 ALA B CA 1
ATOM 2094 C C . ALA B 1 68 ? -20.016 -2.15 -0.709 1 95.06 68 ALA B C 1
ATOM 2096 O O . ALA B 1 68 ? -20.688 -2.754 -1.548 1 95.06 68 ALA B O 1
ATOM 2097 N N . THR B 1 69 ? -18.797 -1.716 -0.949 1 96.88 69 THR B N 1
ATOM 2098 C CA . THR B 1 69 ? -18.125 -1.977 -2.213 1 96.88 69 THR B CA 1
ATOM 2099 C C . THR B 1 69 ? -17.969 -3.477 -2.443 1 96.88 69 THR B C 1
ATOM 2101 O O . THR B 1 69 ? -18.219 -3.973 -3.543 1 96.88 69 THR B O 1
ATOM 2104 N N . LEU B 1 70 ? -17.578 -4.223 -1.449 1 96.38 70 LEU B N 1
ATOM 2105 C CA . LEU B 1 70 ? -17.391 -5.668 -1.548 1 96.38 70 LEU B CA 1
ATOM 2106 C C . LEU B 1 70 ? -18.719 -6.371 -1.823 1 96.38 70 LEU B C 1
ATOM 2108 O O . LEU B 1 70 ? -18.75 -7.406 -2.492 1 96.38 70 LEU B O 1
ATOM 2112 N N . GLU B 1 71 ? -19.781 -5.742 -1.375 1 96.12 71 GLU B N 1
ATOM 2113 C CA . GLU B 1 71 ? -21.094 -6.387 -1.454 1 96.12 71 GLU B CA 1
ATOM 2114 C C . GLU B 1 71 ? -21.812 -6.027 -2.754 1 96.12 71 GLU B C 1
ATOM 2116 O O . GLU B 1 71 ? -22.812 -6.66 -3.117 1 96.12 71 GLU B O 1
ATOM 2121 N N . LYS B 1 72 ? -21.297 -5.07 -3.375 1 97 72 LYS B N 1
ATOM 2122 C CA . LYS B 1 72 ? -21.969 -4.574 -4.566 1 97 72 LYS B CA 1
ATOM 2123 C C . LYS B 1 72 ? -22.172 -5.688 -5.59 1 97 72 LYS B C 1
ATOM 2125 O O . LYS B 1 72 ? -21.219 -6.398 -5.934 1 97 72 LYS B O 1
ATOM 2130 N N . ASP B 1 73 ? -23.406 -5.93 -6.027 1 96.31 73 ASP B N 1
ATOM 2131 C CA . ASP B 1 73 ? -23.797 -6.879 -7.062 1 96.31 73 ASP B CA 1
ATOM 2132 C C . ASP B 1 73 ? -23.453 -8.312 -6.66 1 96.31 73 ASP B C 1
ATOM 2134 O O . ASP B 1 73 ? -23.125 -9.141 -7.512 1 96.31 73 ASP B O 1
ATOM 2138 N N . PHE B 1 74 ? -23.391 -8.555 -5.426 1 94.06 74 PHE B N 1
ATOM 2139 C CA . PHE B 1 74 ? -23.109 -9.891 -4.914 1 94.06 74 PHE B CA 1
ATOM 2140 C C . PHE B 1 74 ? -24.156 -10.883 -5.398 1 94.06 74 PHE B C 1
ATOM 2142 O O . PHE B 1 74 ? -25.344 -10.594 -5.391 1 94.06 74 PHE B O 1
ATOM 2149 N N . ASP B 1 75 ? -23.734 -11.945 -5.879 1 96.12 75 ASP B N 1
ATOM 2150 C CA . ASP B 1 75 ? -24.562 -13.062 -6.305 1 96.12 75 ASP B CA 1
ATOM 2151 C C . ASP B 1 75 ? -23.969 -14.398 -5.871 1 96.12 75 ASP B C 1
ATOM 2153 O O . ASP B 1 75 ? -23.031 -14.898 -6.5 1 96.12 75 ASP B O 1
ATOM 2157 N N . GLU B 1 76 ? -24.5 -14.984 -4.848 1 91.06 76 GLU B N 1
ATOM 2158 C CA . GLU B 1 76 ? -23.953 -16.188 -4.234 1 91.06 76 GLU B CA 1
ATOM 2159 C C . GLU B 1 76 ? -24.156 -17.406 -5.141 1 91.06 76 GLU B C 1
ATOM 2161 O O . GLU B 1 76 ? -23.547 -18.453 -4.918 1 91.06 76 GLU B O 1
ATOM 2166 N N . THR B 1 77 ? -25.016 -17.297 -6.125 1 96.19 77 THR B N 1
ATOM 2167 C CA . THR B 1 77 ? -25.312 -18.438 -7.004 1 96.19 77 THR B CA 1
ATOM 2168 C C . THR B 1 77 ? -24.203 -18.594 -8.055 1 96.19 77 THR B C 1
ATOM 2170 O O . THR B 1 77 ? -24.141 -19.625 -8.719 1 96.19 77 THR B O 1
ATOM 2173 N N . LYS B 1 78 ? -23.375 -17.641 -8.195 1 97.69 78 LYS B N 1
ATOM 2174 C CA . LYS B 1 78 ? -22.281 -17.688 -9.164 1 97.69 78 LYS B CA 1
ATOM 2175 C C . LYS B 1 78 ? -21.125 -18.547 -8.648 1 97.69 78 LYS B C 1
ATOM 2177 O O . LYS B 1 78 ? -20.969 -18.703 -7.441 1 97.69 78 LYS B O 1
ATOM 2182 N N . PRO B 1 79 ? -20.359 -19.078 -9.617 1 98.12 79 PRO B N 1
ATOM 2183 C CA . PRO B 1 79 ? -19.156 -19.797 -9.195 1 98.12 79 PRO B CA 1
ATOM 2184 C C . PRO B 1 79 ? -18.219 -18.922 -8.359 1 98.12 79 PRO B C 1
ATOM 2186 O O . PRO B 1 79 ? -18.219 -17.703 -8.508 1 98.12 79 PRO B O 1
ATOM 2189 N N . PHE B 1 80 ? -17.422 -19.5 -7.543 1 98.12 80 PHE B N 1
ATOM 2190 C CA . PHE B 1 80 ? -16.594 -18.781 -6.586 1 98.12 80 PHE B CA 1
ATOM 2191 C C . PHE B 1 80 ? -15.672 -17.797 -7.297 1 98.12 80 PHE B C 1
ATOM 2193 O O . PHE B 1 80 ? -15.508 -16.656 -6.852 1 98.12 80 PHE B O 1
ATOM 2200 N N . PHE B 1 81 ? -15.133 -18.25 -8.398 1 98.44 81 PHE B N 1
ATOM 2201 C CA . PHE B 1 81 ? -14.234 -17.344 -9.102 1 98.44 81 PHE B CA 1
ATOM 2202 C C . PHE B 1 81 ? -14.984 -16.109 -9.586 1 98.44 81 PHE B C 1
ATOM 2204 O O . PHE B 1 81 ? -14.445 -15 -9.555 1 98.44 81 PHE B O 1
ATOM 2211 N N . GLU B 1 82 ? -16.172 -16.25 -10.062 1 98.5 82 GLU B N 1
ATOM 2212 C CA . GLU B 1 82 ? -16.953 -15.102 -10.531 1 98.5 82 GLU B CA 1
ATOM 2213 C C . GLU B 1 82 ? -17.297 -14.156 -9.383 1 98.5 82 GLU B C 1
ATOM 2215 O O . GLU B 1 82 ? -17.344 -12.945 -9.57 1 98.5 82 GLU B O 1
ATOM 2220 N N . GLN B 1 83 ? -17.578 -14.711 -8.227 1 98.38 83 GLN B N 1
ATOM 2221 C CA . GLN B 1 83 ? -17.781 -13.883 -7.035 1 98.38 83 GLN B CA 1
ATOM 2222 C C . GLN B 1 83 ? -16.531 -13.094 -6.684 1 98.38 83 GLN B C 1
ATOM 2224 O O . GLN B 1 83 ? -16.609 -11.898 -6.398 1 98.38 83 GLN B O 1
ATOM 2229 N N . TYR B 1 84 ? -15.422 -13.789 -6.738 1 98.56 84 TYR B N 1
ATOM 2230 C CA . TYR B 1 84 ? -14.133 -13.156 -6.477 1 98.56 84 TYR B CA 1
ATOM 2231 C C . TYR B 1 84 ? -13.859 -12.039 -7.473 1 98.56 84 TYR B C 1
ATOM 2233 O O . TYR B 1 84 ? -13.508 -10.922 -7.078 1 98.56 84 TYR B O 1
ATOM 2241 N N . ARG B 1 85 ? -14.039 -12.352 -8.719 1 98.56 85 ARG B N 1
ATOM 2242 C CA . ARG B 1 85 ? -13.82 -11.398 -9.805 1 98.56 85 ARG B CA 1
ATOM 2243 C C . ARG B 1 85 ? -14.672 -10.148 -9.609 1 98.56 85 ARG B C 1
ATOM 2245 O O . ARG B 1 85 ? -14.195 -9.031 -9.836 1 98.56 85 ARG B O 1
ATOM 2252 N N . GLN B 1 86 ? -15.844 -10.336 -9.188 1 98.44 86 GLN B N 1
ATOM 2253 C CA . GLN B 1 86 ? -16.75 -9.211 -8.953 1 98.44 86 GLN B CA 1
ATOM 2254 C C . GLN B 1 86 ? -16.25 -8.328 -7.816 1 98.44 86 GLN B C 1
ATOM 2256 O O . GLN B 1 86 ? -16.25 -7.102 -7.934 1 98.44 86 GLN B O 1
ATOM 2261 N N . MET B 1 87 ? -15.859 -8.961 -6.715 1 98.44 87 MET B N 1
ATOM 2262 C CA . MET B 1 87 ? -15.328 -8.188 -5.598 1 98.44 87 MET B CA 1
ATOM 2263 C C . MET B 1 87 ? -14.094 -7.398 -6.02 1 98.44 87 MET B C 1
ATOM 2265 O O . MET B 1 87 ? -13.961 -6.219 -5.688 1 98.44 87 MET B O 1
ATOM 2269 N N . TRP B 1 88 ? -13.211 -8.062 -6.77 1 98.69 88 TRP B N 1
ATOM 2270 C CA . TRP B 1 88 ? -11.984 -7.43 -7.246 1 98.69 88 TRP B CA 1
ATOM 2271 C C . TRP B 1 88 ? -12.305 -6.211 -8.109 1 98.69 88 TRP B C 1
ATOM 2273 O O . TRP B 1 88 ? -11.766 -5.125 -7.883 1 98.69 88 TRP B O 1
ATOM 2283 N N . LYS B 1 89 ? -13.18 -6.387 -9.031 1 98.31 89 LYS B N 1
ATOM 2284 C CA . LYS B 1 89 ? -13.57 -5.316 -9.945 1 98.31 89 LYS B CA 1
ATOM 2285 C C . LYS B 1 89 ? -14.273 -4.184 -9.203 1 98.31 89 LYS B C 1
ATOM 2287 O O . LYS B 1 89 ? -14.094 -3.012 -9.531 1 98.31 89 LYS B O 1
ATOM 2292 N N . ASN B 1 90 ? -15.102 -4.562 -8.266 1 98.5 90 ASN B N 1
ATOM 2293 C CA . ASN B 1 90 ? -15.75 -3.541 -7.453 1 98.5 90 ASN B CA 1
ATOM 2294 C C . ASN B 1 90 ? -14.734 -2.625 -6.781 1 98.5 90 ASN B C 1
ATOM 2296 O O . ASN B 1 90 ? -14.883 -1.403 -6.797 1 98.5 90 ASN B O 1
ATOM 2300 N N . ILE B 1 91 ? -13.727 -3.227 -6.199 1 98.06 91 ILE B N 1
ATOM 2301 C CA . ILE B 1 91 ? -12.68 -2.449 -5.535 1 98.06 91 ILE B CA 1
ATOM 2302 C C . ILE B 1 91 ? -11.969 -1.566 -6.559 1 98.06 91 ILE B C 1
ATOM 2304 O O . ILE B 1 91 ? -11.797 -0.366 -6.336 1 98.06 91 ILE B O 1
ATOM 2308 N N . TRP B 1 92 ? -11.617 -2.109 -7.68 1 97.25 92 TRP B N 1
ATOM 2309 C CA . TRP B 1 92 ? -10.906 -1.414 -8.742 1 97.25 92 TRP B CA 1
ATOM 2310 C C . TRP B 1 92 ? -11.688 -0.193 -9.219 1 97.25 92 TRP B C 1
ATOM 2312 O O . TRP B 1 92 ? -11.164 0.923 -9.227 1 97.25 92 TRP B O 1
ATOM 2322 N N . TYR B 1 93 ? -12.891 -0.367 -9.531 1 96.62 93 TYR B N 1
ATOM 2323 C CA . TYR B 1 93 ? -13.695 0.722 -10.07 1 96.62 93 TYR B CA 1
ATOM 2324 C C . TYR B 1 93 ? -14.023 1.748 -9 1 96.62 93 TYR B C 1
ATOM 2326 O O . TYR B 1 93 ? -14.062 2.951 -9.266 1 96.62 93 TYR B O 1
ATOM 2334 N N . PHE B 1 94 ? -14.297 1.24 -7.867 1 97.19 94 PHE B N 1
ATOM 2335 C CA . PHE B 1 94 ? -14.562 2.154 -6.762 1 97.19 94 PHE B CA 1
ATOM 2336 C C . PHE B 1 94 ? -13.406 3.133 -6.586 1 97.19 94 PHE B C 1
ATOM 2338 O O . PHE B 1 94 ? -13.617 4.344 -6.473 1 97.19 94 PHE B O 1
ATOM 2345 N N . LEU B 1 95 ? -12.195 2.609 -6.547 1 96.31 95 LEU B N 1
ATOM 2346 C CA . LEU B 1 95 ? -11.023 3.443 -6.32 1 96.31 95 LEU B CA 1
ATOM 2347 C C . LEU B 1 95 ? -10.75 4.336 -7.523 1 96.31 95 LEU B C 1
ATOM 2349 O O . LEU B 1 95 ? -10.266 5.461 -7.371 1 96.31 95 LEU B O 1
ATOM 2353 N N . GLN B 1 96 ? -11.117 3.902 -8.758 1 94.56 96 GLN B N 1
ATOM 2354 C CA . GLN B 1 96 ? -11.008 4.746 -9.938 1 94.56 96 GLN B CA 1
ATOM 2355 C C . GLN B 1 96 ? -11.953 5.941 -9.852 1 94.56 96 GLN B C 1
ATOM 2357 O O . GLN B 1 96 ? -11.602 7.047 -10.273 1 94.56 96 GLN B O 1
ATOM 2362 N N . GLU B 1 97 ? -13.047 5.676 -9.281 1 94.62 97 GLU B N 1
ATOM 2363 C CA . GLU B 1 97 ? -14.094 6.691 -9.234 1 94.62 97 GLU B CA 1
ATOM 2364 C C . GLU B 1 97 ? -13.906 7.621 -8.039 1 94.62 97 GLU B C 1
ATOM 2366 O O . GLU B 1 97 ? -14.523 8.688 -7.973 1 94.62 97 GLU B O 1
ATOM 2371 N N . ASN B 1 98 ? -13.086 7.203 -7.145 1 93.56 98 ASN B N 1
ATOM 2372 C CA . ASN B 1 98 ? -12.891 7.973 -5.918 1 93.56 98 ASN B CA 1
ATOM 2373 C C . ASN B 1 98 ? -11.406 8.219 -5.645 1 93.56 98 ASN B C 1
ATOM 2375 O O . ASN B 1 98 ? -10.852 7.684 -4.684 1 93.56 98 ASN B O 1
ATOM 2379 N N . PRO B 1 99 ? -10.836 9.117 -6.375 1 92.25 99 PRO B N 1
ATOM 2380 C CA . PRO B 1 99 ? -9.391 9.344 -6.258 1 92.25 99 PRO B CA 1
ATOM 2381 C C . PRO B 1 99 ? -8.992 9.906 -4.898 1 92.25 99 PRO B C 1
ATOM 2383 O O . PRO B 1 99 ? -7.883 9.656 -4.422 1 92.25 99 PRO B O 1
ATOM 2386 N N . THR B 1 100 ? -9.883 10.586 -4.27 1 93.06 100 THR B N 1
ATOM 2387 C CA . THR B 1 100 ? -9.586 11.133 -2.951 1 93.06 100 THR B CA 1
ATOM 2388 C C . THR B 1 100 ? -9.461 10.016 -1.919 1 93.06 100 THR B C 1
ATOM 2390 O O . THR B 1 100 ? -8.57 10.055 -1.064 1 93.06 100 THR B O 1
ATOM 2393 N N . ILE B 1 101 ? -10.312 9.07 -2.055 1 93.75 101 ILE B N 1
ATOM 2394 C CA . ILE B 1 101 ? -10.25 7.906 -1.182 1 93.75 101 ILE B CA 1
ATOM 2395 C C . ILE B 1 101 ? -8.938 7.16 -1.42 1 93.75 101 ILE B C 1
ATOM 2397 O O . ILE B 1 101 ? -8.258 6.766 -0.469 1 93.75 101 ILE B O 1
ATOM 2401 N N . LEU B 1 102 ? -8.594 7.02 -2.658 1 93.06 102 LEU B N 1
ATOM 2402 C CA . LEU B 1 102 ? -7.348 6.359 -3.031 1 93.06 102 LEU B CA 1
ATOM 2403 C C . LEU B 1 102 ? -6.152 7.059 -2.393 1 93.06 102 LEU B C 1
ATOM 2405 O O . LEU B 1 102 ? -5.254 6.398 -1.863 1 93.06 102 LEU B O 1
ATOM 2409 N N . SER B 1 103 ? -6.23 8.352 -2.346 1 91.75 103 SER B N 1
ATOM 2410 C CA . SER B 1 103 ? -5.133 9.148 -1.803 1 91.75 103 SER B CA 1
ATOM 2411 C C . SER B 1 103 ? -5.055 9.016 -0.286 1 91.75 103 SER B C 1
ATOM 2413 O O . SER B 1 103 ? -3.984 9.188 0.302 1 91.75 103 SER B O 1
ATOM 2415 N N . ASN B 1 104 ? -6.137 8.672 0.32 1 93.75 104 ASN B N 1
ATOM 2416 C CA . ASN B 1 104 ? -6.219 8.68 1.776 1 93.75 104 ASN B CA 1
ATOM 2417 C C . ASN B 1 104 ? -6.062 7.273 2.354 1 93.75 104 ASN B C 1
ATOM 2419 O O . ASN B 1 104 ? -6.059 7.094 3.572 1 93.75 104 ASN B O 1
ATOM 2423 N N . LEU B 1 105 ? -5.832 6.285 1.538 1 91.25 105 LEU B N 1
ATOM 2424 C CA . LEU B 1 105 ? -5.871 4.891 1.972 1 91.25 105 LEU B CA 1
ATOM 2425 C C . LEU B 1 105 ? -4.93 4.66 3.146 1 91.25 105 LEU B C 1
ATOM 2427 O O . LEU B 1 105 ? -5.336 4.113 4.176 1 91.25 105 LEU B O 1
ATOM 2431 N N . LYS B 1 106 ? -3.785 5.059 3.037 1 85.88 106 LYS B N 1
ATOM 2432 C CA . LYS B 1 106 ? -2.799 4.82 4.086 1 85.88 106 LYS B CA 1
ATOM 2433 C C . LYS B 1 106 ? -3.119 5.633 5.34 1 85.88 106 LYS B C 1
ATOM 2435 O O . LYS B 1 106 ? -2.902 5.164 6.457 1 85.88 106 LYS B O 1
ATOM 2440 N N . GLN B 1 107 ? -3.658 6.773 5.156 1 89.25 107 GLN B N 1
ATOM 2441 C CA . GLN B 1 107 ? -3.973 7.652 6.277 1 89.25 107 GLN B CA 1
ATOM 2442 C C . GLN B 1 107 ? -5.152 7.113 7.082 1 89.25 107 GLN B C 1
ATOM 2444 O O . GLN B 1 107 ? -5.254 7.367 8.281 1 89.25 107 GLN B O 1
ATOM 2449 N N . TYR B 1 108 ? -6.02 6.359 6.465 1 91.94 108 TYR B N 1
ATOM 2450 C CA . TYR B 1 108 ? -7.188 5.832 7.156 1 91.94 108 TYR B CA 1
ATOM 2451 C C . TYR B 1 108 ? -6.777 4.953 8.336 1 91.94 108 TYR B C 1
ATOM 2453 O O . TYR B 1 108 ? -7.473 4.906 9.352 1 91.94 108 TYR B O 1
ATOM 2461 N N . GLU B 1 109 ? -5.688 4.324 8.172 1 85.62 109 GLU B N 1
ATOM 2462 C CA . GLU B 1 109 ? -5.199 3.426 9.211 1 85.62 109 GLU B CA 1
ATOM 2463 C C . GLU B 1 109 ? -4.906 4.184 10.5 1 85.62 109 GLU B C 1
ATOM 2465 O O . GLU B 1 109 ? -4.855 3.592 11.586 1 85.62 109 GLU B O 1
ATOM 2470 N N . SER B 1 110 ? -4.738 5.477 10.391 1 86.62 110 SER B N 1
ATOM 2471 C CA . SER B 1 110 ? -4.383 6.297 11.547 1 86.62 110 SER B CA 1
ATOM 2472 C C . SER B 1 110 ? -5.617 6.941 12.164 1 86.62 110 SER B C 1
ATOM 2474 O O . SER B 1 110 ? -5.512 7.68 13.148 1 86.62 110 SER B O 1
ATOM 2476 N N . LEU B 1 111 ? -6.766 6.648 11.586 1 91.69 111 LEU B N 1
ATOM 2477 C CA . LEU B 1 111 ? -8 7.164 12.164 1 91.69 111 LEU B CA 1
ATOM 2478 C C . LEU B 1 111 ? -8.297 6.496 13.508 1 91.69 111 LEU B C 1
ATOM 2480 O O . LEU B 1 111 ? -7.918 5.344 13.727 1 91.69 111 LEU B O 1
ATOM 2484 N N . PRO B 1 112 ? -8.977 7.258 14.359 1 90.25 112 PRO B N 1
ATOM 2485 C CA . PRO B 1 112 ? -9.258 6.691 15.68 1 90.25 112 PRO B CA 1
ATOM 2486 C C . PRO B 1 112 ? -10.023 5.371 15.602 1 90.25 112 PRO B C 1
ATOM 2488 O O . PRO B 1 112 ? -11.008 5.27 14.875 1 90.25 112 PRO B O 1
ATOM 2491 N N . ASN B 1 113 ? -9.492 4.297 16.312 1 87.38 113 ASN B N 1
ATOM 2492 C CA . ASN B 1 113 ? -10.141 3 16.484 1 87.38 113 ASN B CA 1
ATOM 2493 C C . ASN B 1 113 ? -10.289 2.258 15.164 1 87.38 113 ASN B C 1
ATOM 2495 O O . ASN B 1 113 ? -11.109 1.347 15.047 1 87.38 113 ASN B O 1
ATOM 2499 N N . PHE B 1 114 ? -9.586 2.697 14.203 1 87.5 114 PHE B N 1
ATOM 2500 C CA . PHE B 1 114 ? -9.75 2.088 12.883 1 87.5 114 PHE B CA 1
ATOM 2501 C C . PHE B 1 114 ? -9.43 0.599 12.938 1 87.5 114 PHE B C 1
ATOM 2503 O O . PHE B 1 114 ? -10.18 -0.222 12.406 1 87.5 114 PHE B O 1
ATOM 2510 N N . LYS B 1 115 ? -8.383 0.242 13.609 1 83.88 115 LYS B N 1
ATOM 2511 C CA . LYS B 1 115 ? -7.996 -1.158 13.766 1 83.88 115 LYS B CA 1
ATOM 2512 C C . LYS B 1 115 ? -9.102 -1.962 14.445 1 83.88 115 LYS B C 1
ATOM 2514 O O . LYS B 1 115 ? -9.406 -3.08 14.031 1 83.88 115 LYS B O 1
ATOM 2519 N N . ASP B 1 116 ? -9.617 -1.396 15.406 1 85.75 116 ASP B N 1
ATOM 2520 C CA . ASP B 1 116 ? -10.688 -2.057 16.156 1 85.75 116 ASP B CA 1
ATOM 2521 C C . ASP B 1 116 ? -11.93 -2.242 15.289 1 85.75 116 ASP B C 1
ATOM 2523 O O . ASP B 1 116 ? -12.602 -3.271 15.367 1 85.75 116 ASP B O 1
ATOM 2527 N N . ILE B 1 117 ? -12.18 -1.218 14.547 1 85.62 117 ILE B N 1
ATOM 2528 C CA . ILE B 1 117 ? -13.328 -1.28 13.641 1 85.62 117 ILE B CA 1
ATOM 2529 C C . ILE B 1 117 ? -13.133 -2.42 12.648 1 85.62 117 ILE B C 1
ATOM 2531 O O . ILE B 1 117 ? -14.047 -3.221 12.422 1 85.62 117 ILE B O 1
ATOM 2535 N N . CYS B 1 118 ? -11.961 -2.555 12.133 1 81.44 118 CYS B N 1
ATOM 2536 C CA . CYS B 1 118 ? -11.648 -3.588 11.156 1 81.44 118 CYS B CA 1
ATOM 2537 C C . CYS B 1 118 ? -11.672 -4.973 11.789 1 81.44 118 CYS B C 1
ATOM 2539 O O . CYS B 1 118 ? -12.117 -5.938 11.172 1 81.44 118 CYS B O 1
ATOM 2541 N N . LYS B 1 119 ? -11.203 -5.074 12.992 1 78 119 LYS B N 1
ATOM 2542 C CA . LYS B 1 119 ? -11.102 -6.352 13.688 1 78 119 LYS B CA 1
ATOM 2543 C C . LYS B 1 119 ? -12.484 -6.844 14.125 1 78 119 LYS B C 1
ATOM 2545 O O . LYS B 1 119 ? -12.711 -8.055 14.219 1 78 119 LYS B O 1
ATOM 2550 N N . ASN B 1 120 ? -13.234 -5.934 14.406 1 75.31 120 ASN B N 1
ATOM 2551 C CA . ASN B 1 120 ? -14.516 -6.305 15 1 75.31 120 ASN B CA 1
ATOM 2552 C C . ASN B 1 120 ? -15.562 -6.625 13.93 1 75.31 120 ASN B C 1
ATOM 2554 O O . ASN B 1 120 ? -16.703 -6.961 14.25 1 75.31 120 ASN B O 1
ATOM 2558 N N . ILE B 1 121 ? -15.031 -6.383 12.797 1 67.69 121 ILE B N 1
ATOM 2559 C CA . ILE B 1 121 ? -15.953 -6.754 11.727 1 67.69 121 ILE B CA 1
ATOM 2560 C C . ILE B 1 121 ? -16.016 -8.273 11.602 1 67.69 121 ILE B C 1
ATOM 2562 O O . ILE B 1 121 ? -14.984 -8.922 11.375 1 67.69 121 ILE B O 1
ATOM 2566 N N . LYS B 1 122 ? -17.125 -8.75 12.047 1 66.88 122 LYS B N 1
ATOM 2567 C CA . LYS B 1 122 ? -17.422 -10.164 11.852 1 66.88 122 LYS B CA 1
ATOM 2568 C C . LYS B 1 122 ? -18.344 -10.367 10.641 1 66.88 122 LYS B C 1
ATOM 2570 O O . LYS B 1 122 ? -19.219 -9.539 10.375 1 66.88 122 LYS B O 1
ATOM 2575 N N . ASN B 1 123 ? -17.906 -11.297 9.797 1 76.06 123 ASN B N 1
ATOM 2576 C CA . ASN B 1 123 ? -18.797 -11.82 8.766 1 76.06 123 ASN B CA 1
ATOM 2577 C C . ASN B 1 123 ? -19 -10.812 7.637 1 76.06 123 ASN B C 1
ATOM 2579 O O . ASN B 1 123 ? -20.109 -10.633 7.152 1 76.06 123 ASN B O 1
ATOM 2583 N N . CYS B 1 124 ? -17.891 -10.102 7.391 1 87.06 124 CYS B N 1
ATOM 2584 C CA . CYS B 1 124 ? -18.016 -9.305 6.172 1 87.06 124 CYS B CA 1
ATOM 2585 C C . CYS B 1 124 ? -18.047 -10.203 4.941 1 87.06 124 CYS B C 1
ATOM 2587 O O . CYS B 1 124 ? -17.844 -11.414 5.039 1 87.06 124 CYS B O 1
ATOM 2589 N N . ARG B 1 125 ? -18.375 -9.625 3.836 1 93.56 125 ARG B N 1
ATOM 2590 C CA . ARG B 1 125 ? -18.547 -10.375 2.59 1 93.56 125 ARG B CA 1
ATOM 2591 C C . ARG B 1 125 ? -17.312 -11.203 2.275 1 93.56 125 ARG B C 1
ATOM 2593 O O . ARG B 1 125 ? -17.406 -12.383 1.927 1 93.56 125 ARG B O 1
ATOM 2600 N N . TRP B 1 126 ? -16.156 -10.641 2.453 1 95.44 126 TRP B N 1
ATOM 2601 C CA . TRP B 1 126 ? -14.906 -11.336 2.17 1 95.44 126 TRP B CA 1
ATOM 2602 C C . TRP B 1 126 ? -14.719 -12.516 3.115 1 95.44 126 TRP B C 1
ATOM 2604 O O . TRP B 1 126 ? -14.32 -13.602 2.686 1 95.44 126 TRP B O 1
ATOM 2614 N N . ASP B 1 127 ? -15.008 -12.32 4.359 1 93.88 127 ASP B N 1
ATOM 2615 C CA . ASP B 1 127 ? -14.875 -13.391 5.34 1 93.88 127 ASP B CA 1
ATOM 2616 C C . ASP B 1 127 ? -15.789 -14.562 4.996 1 93.88 127 ASP B C 1
ATOM 2618 O O . ASP B 1 127 ? -15.367 -15.727 5.047 1 93.88 127 ASP B O 1
ATOM 2622 N N . LEU B 1 128 ? -17.016 -14.188 4.703 1 94.81 128 LEU B N 1
ATOM 2623 C CA . LEU B 1 128 ? -18 -15.211 4.352 1 94.81 128 LEU B CA 1
ATOM 2624 C C . LEU B 1 128 ? -17.578 -15.945 3.082 1 94.81 128 LEU B C 1
ATOM 2626 O O . LEU B 1 128 ? -17.672 -17.172 3.01 1 94.81 128 LEU B O 1
ATOM 2630 N N . PHE B 1 129 ? -17.125 -15.203 2.174 1 97.25 129 PHE B N 1
ATOM 2631 C CA . PHE B 1 129 ? -16.641 -15.797 0.93 1 97.25 129 PHE B CA 1
ATOM 2632 C C . PHE B 1 129 ? -15.5 -16.766 1.197 1 97.25 129 PHE B C 1
ATOM 2634 O O . PHE B 1 129 ? -15.523 -17.906 0.707 1 97.25 129 PHE B O 1
ATOM 2641 N N . CYS B 1 130 ? -14.5 -16.344 1.989 1 96.94 130 CYS B N 1
ATOM 2642 C CA . CYS B 1 130 ? -13.336 -17.188 2.279 1 96.94 130 CYS B CA 1
ATOM 2643 C C . CYS B 1 130 ? -13.758 -18.469 2.986 1 96.94 130 CYS B C 1
ATOM 2645 O O . CYS B 1 130 ? -13.289 -19.562 2.639 1 96.94 130 CYS B O 1
ATOM 2647 N N . HIS B 1 131 ? -14.617 -18.312 3.916 1 96 131 HIS B N 1
ATOM 2648 C CA . HIS B 1 131 ? -15.078 -19.469 4.676 1 96 131 HIS B CA 1
ATOM 2649 C C . HIS B 1 131 ? -15.766 -20.484 3.768 1 96 131 HIS B C 1
ATOM 2651 O O . HIS B 1 131 ? -15.477 -21.672 3.834 1 96 131 HIS B O 1
ATOM 2657 N N . GLN B 1 132 ? -16.641 -20.016 2.957 1 97 132 GLN B N 1
ATOM 2658 C CA . GLN B 1 132 ? -17.391 -20.906 2.059 1 97 132 GLN B CA 1
ATOM 2659 C C . GLN B 1 132 ? -16.469 -21.547 1.026 1 97 132 GLN B C 1
ATOM 2661 O O . GLN B 1 132 ? -16.578 -22.734 0.746 1 97 132 GLN B O 1
ATOM 2666 N N . ALA B 1 133 ? -15.602 -20.75 0.463 1 98 133 ALA B N 1
ATOM 2667 C CA . ALA B 1 133 ? -14.703 -21.25 -0.572 1 98 133 ALA B CA 1
ATOM 2668 C C . ALA B 1 133 ? -13.695 -22.234 0.008 1 98 133 ALA B C 1
ATOM 2670 O O . ALA B 1 133 ? -13.281 -23.188 -0.668 1 98 133 ALA B O 1
ATOM 2671 N N . GLN B 1 134 ? -13.258 -22.031 1.23 1 98 134 GLN B N 1
ATOM 2672 C CA . GLN B 1 134 ? -12.383 -22.984 1.901 1 98 134 GLN B CA 1
ATOM 2673 C C . GLN B 1 134 ? -13.117 -24.297 2.209 1 98 134 GLN B C 1
ATOM 2675 O O . GLN B 1 134 ? -12.555 -25.375 2.045 1 98 134 GLN B O 1
ATOM 2680 N N . LYS B 1 135 ? -14.32 -24.156 2.691 1 97.44 135 LYS B N 1
ATOM 2681 C CA . LYS B 1 135 ? -15.141 -25.328 2.945 1 97.44 135 LYS B CA 1
ATOM 2682 C C . LYS B 1 135 ? -15.328 -26.156 1.673 1 97.44 135 LYS B C 1
ATOM 2684 O O . LYS B 1 135 ? -15.367 -27.391 1.723 1 97.44 135 LYS B O 1
ATOM 2689 N N . ALA B 1 136 ? -15.414 -25.5 0.563 1 97.62 136 ALA B N 1
ATOM 2690 C CA . ALA B 1 136 ? -15.578 -26.156 -0.733 1 97.62 136 ALA B CA 1
ATOM 2691 C C . ALA B 1 136 ? -14.25 -26.703 -1.239 1 97.62 136 ALA B C 1
ATOM 2693 O O . ALA B 1 136 ? -14.188 -27.328 -2.305 1 97.62 136 ALA B O 1
ATOM 2694 N N . GLY B 1 137 ? -13.148 -26.422 -0.576 1 97.44 137 GLY B N 1
ATOM 2695 C CA . GLY B 1 137 ? -11.844 -26.953 -0.922 1 97.44 137 GLY B CA 1
ATOM 2696 C C . GLY B 1 137 ? -11.164 -26.188 -2.043 1 97.44 137 GLY B C 1
ATOM 2697 O O . GLY B 1 137 ? -10.281 -26.719 -2.721 1 97.44 137 GLY B O 1
ATOM 2698 N N . LEU B 1 138 ? -11.531 -24.938 -2.178 1 98 138 LEU B N 1
ATOM 2699 C CA . LEU B 1 138 ? -11.039 -24.172 -3.318 1 98 138 LEU B CA 1
ATOM 2700 C C . LEU B 1 138 ? -9.906 -23.234 -2.898 1 98 138 LEU B C 1
ATOM 2702 O O . LEU B 1 138 ? -9 -22.969 -3.689 1 98 138 LEU B O 1
ATOM 2706 N N . LEU B 1 139 ? -9.977 -22.703 -1.684 1 98.44 139 LEU B N 1
ATOM 2707 C CA . LEU B 1 139 ? -8.977 -21.734 -1.239 1 98.44 139 LEU B CA 1
ATOM 2708 C C . LEU B 1 139 ? -7.973 -22.375 -0.291 1 98.44 139 LEU B C 1
ATOM 2710 O O . LEU B 1 139 ? -8.297 -23.344 0.398 1 98.44 139 LEU B O 1
ATOM 2714 N N . ALA B 1 140 ? -6.781 -21.828 -0.274 1 97.81 140 ALA B N 1
ATOM 2715 C CA . ALA B 1 140 ? -5.754 -22.25 0.678 1 97.81 140 ALA B CA 1
ATOM 2716 C C . ALA B 1 140 ? -6.223 -22.047 2.115 1 97.81 140 ALA B C 1
ATOM 2718 O O . ALA B 1 140 ? -7.035 -21.156 2.389 1 97.81 140 ALA B O 1
ATOM 2719 N N . GLU B 1 141 ? -5.637 -22.906 3.002 1 95.88 141 GLU B N 1
ATOM 2720 C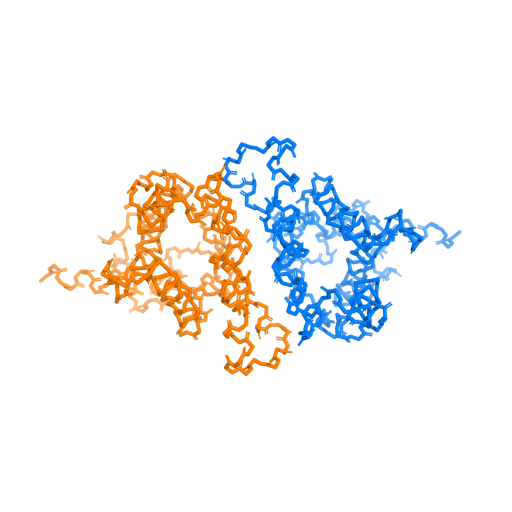 CA . GLU B 1 141 ? -5.973 -22.812 4.418 1 95.88 141 GLU B CA 1
ATOM 2721 C C . GLU B 1 141 ? -5.148 -21.719 5.109 1 95.88 141 GLU B C 1
ATOM 2723 O O . GLU B 1 141 ? -4.301 -22.016 5.957 1 95.88 141 GLU B O 1
ATOM 2728 N N . LEU B 1 142 ? -5.422 -20.547 4.797 1 96.25 142 LEU B N 1
ATOM 2729 C CA . LEU B 1 142 ? -4.82 -19.344 5.371 1 96.25 142 LEU B CA 1
ATOM 2730 C C . LEU B 1 142 ? -5.895 -18.406 5.922 1 96.25 142 LEU B C 1
ATOM 2732 O O . LEU B 1 142 ? -7.078 -18.578 5.617 1 96.25 142 LEU B O 1
ATOM 2736 N N . SER B 1 143 ? -5.473 -17.531 6.812 1 93.62 143 SER B N 1
ATOM 2737 C CA . SER B 1 143 ? -6.418 -16.578 7.379 1 93.62 143 SER B CA 1
ATOM 2738 C C . SER B 1 143 ? -7.004 -15.672 6.301 1 93.62 143 SER B C 1
ATOM 2740 O O . SER B 1 143 ? -6.375 -15.445 5.266 1 93.62 143 SER B O 1
ATOM 2742 N N . GLU B 1 144 ? -8.195 -15.117 6.516 1 93.88 144 GLU B N 1
ATOM 2743 C CA . GLU B 1 144 ? -8.859 -14.203 5.586 1 93.88 144 GLU B CA 1
ATOM 2744 C C . GLU B 1 144 ? -7.98 -13 5.27 1 93.88 144 GLU B C 1
ATOM 2746 O O . GLU B 1 144 ? -8 -12.484 4.152 1 93.88 144 GLU B O 1
ATOM 2751 N N . ASP B 1 145 ? -7.176 -12.562 6.266 1 92.75 145 ASP B N 1
ATOM 2752 C CA . ASP B 1 145 ? -6.305 -11.406 6.082 1 92.75 145 ASP B CA 1
ATOM 2753 C C . ASP B 1 145 ? -5.191 -11.719 5.082 1 92.75 145 ASP B C 1
ATOM 2755 O O . ASP B 1 145 ? -4.875 -10.891 4.223 1 92.75 145 ASP B O 1
ATOM 2759 N N . ILE B 1 146 ? -4.617 -12.898 5.234 1 95.56 146 ILE B N 1
ATOM 2760 C CA . ILE B 1 146 ? -3.531 -13.289 4.344 1 95.56 146 ILE B CA 1
ATOM 2761 C C . ILE B 1 146 ? -4.078 -13.531 2.938 1 95.56 146 ILE B C 1
ATOM 2763 O O . ILE B 1 146 ? -3.461 -13.125 1.948 1 95.56 146 ILE B O 1
ATOM 2767 N N . LEU B 1 147 ? -5.254 -14.156 2.898 1 97.25 147 LEU B N 1
ATOM 2768 C CA . LEU B 1 147 ? -5.887 -14.367 1.601 1 97.25 147 LEU B CA 1
ATOM 2769 C C . LEU B 1 147 ? -6.203 -13.031 0.936 1 97.25 147 LEU B C 1
ATOM 2771 O O . LEU B 1 147 ? -6.047 -12.883 -0.279 1 97.25 147 LEU B O 1
ATOM 2775 N N . PHE B 1 148 ? -6.637 -12.078 1.726 1 96.12 148 PHE B N 1
ATOM 2776 C CA . PHE B 1 148 ? -6.906 -10.734 1.208 1 96.12 148 PHE B CA 1
ATOM 2777 C C . PHE B 1 148 ? -5.637 -10.109 0.644 1 96.12 148 PHE B C 1
ATOM 2779 O O . PHE B 1 148 ? -5.637 -9.586 -0.47 1 96.12 148 PHE B O 1
ATOM 2786 N N . LEU B 1 149 ? -4.59 -10.203 1.335 1 96.56 149 LEU B N 1
ATOM 2787 C CA . LEU B 1 149 ? -3.301 -9.641 0.961 1 96.56 149 LEU B CA 1
ATOM 2788 C C . LEU B 1 149 ? -2.838 -10.18 -0.385 1 96.56 149 LEU B C 1
ATOM 2790 O O . LEU B 1 149 ? -2.363 -9.422 -1.236 1 96.56 149 LEU B O 1
ATOM 2794 N N . LEU B 1 150 ? -3.078 -11.43 -0.613 1 98.38 150 LEU B N 1
ATOM 2795 C CA . LEU B 1 150 ? -2.57 -12.117 -1.795 1 98.38 150 LEU B CA 1
ATOM 2796 C C . LEU B 1 150 ? -3.512 -11.93 -2.979 1 98.38 150 LEU B C 1
ATOM 2798 O O . LEU B 1 150 ? -3.164 -12.266 -4.113 1 98.38 150 LEU B O 1
ATOM 2802 N N . SER B 1 151 ? -4.691 -11.367 -2.75 1 98.69 151 SER B N 1
ATOM 2803 C CA . SER B 1 151 ? -5.707 -11.391 -3.797 1 98.69 151 SER B CA 1
ATOM 2804 C C . SER B 1 151 ? -6.328 -10.016 -4.004 1 98.69 151 SER B C 1
ATOM 2806 O O . SER B 1 151 ? -5.766 -9.172 -4.707 1 98.69 151 SER B O 1
ATOM 2808 N N . LEU B 1 152 ? -7.355 -9.711 -3.156 1 98.31 152 LEU B N 1
ATOM 2809 C CA . LEU B 1 152 ? -8.117 -8.484 -3.379 1 98.31 152 LEU B CA 1
ATOM 2810 C C . LEU B 1 152 ? -7.227 -7.258 -3.211 1 98.31 152 LEU B C 1
ATOM 2812 O O . LEU B 1 152 ? -7.441 -6.234 -3.869 1 98.31 152 LEU B O 1
ATOM 2816 N N . LYS B 1 153 ? -6.25 -7.355 -2.434 1 97.38 153 LYS B N 1
ATOM 2817 C CA . LYS B 1 153 ? -5.352 -6.227 -2.217 1 97.38 153 LYS B CA 1
ATOM 2818 C C . LYS B 1 153 ? -4.633 -5.836 -3.506 1 97.38 153 LYS B C 1
ATOM 2820 O O . LYS B 1 153 ? -4.176 -4.699 -3.65 1 97.38 153 LYS B O 1
ATOM 2825 N N . THR B 1 154 ? -4.52 -6.711 -4.441 1 98.44 154 THR B N 1
ATOM 2826 C CA . THR B 1 154 ? -3.881 -6.391 -5.715 1 98.44 154 THR B CA 1
ATOM 2827 C C . THR B 1 154 ? -4.664 -5.312 -6.461 1 98.44 154 THR B C 1
ATOM 2829 O O . THR B 1 154 ? -4.086 -4.508 -7.191 1 98.44 154 THR B O 1
ATOM 2832 N N . ALA B 1 155 ? -6 -5.297 -6.273 1 97.88 155 ALA B N 1
ATOM 2833 C CA . ALA B 1 155 ? -6.793 -4.238 -6.887 1 97.88 155 ALA B CA 1
ATOM 2834 C C . ALA B 1 155 ? -6.422 -2.873 -6.312 1 97.88 155 ALA B C 1
ATOM 2836 O O . ALA B 1 155 ? -6.281 -1.897 -7.055 1 97.88 155 ALA B O 1
ATOM 2837 N N . ILE B 1 156 ? -6.234 -2.859 -5.031 1 96.62 156 ILE B N 1
ATOM 2838 C CA . ILE B 1 156 ? -5.863 -1.632 -4.34 1 96.62 156 ILE B CA 1
ATOM 2839 C C . ILE B 1 156 ? -4.473 -1.189 -4.789 1 96.62 156 ILE B C 1
ATOM 2841 O O . ILE B 1 156 ? -4.266 -0.026 -5.141 1 96.62 156 ILE B O 1
ATOM 2845 N N . ASN B 1 157 ? -3.572 -2.119 -4.812 1 95.94 157 ASN B N 1
ATOM 2846 C CA . ASN B 1 157 ? -2.201 -1.814 -5.207 1 95.94 157 ASN B CA 1
ATOM 2847 C C . ASN B 1 157 ? -2.129 -1.338 -6.656 1 95.94 157 ASN B C 1
ATOM 2849 O O . ASN B 1 157 ? -1.386 -0.407 -6.973 1 95.94 157 ASN B O 1
ATOM 2853 N N . LEU B 1 158 ? -2.869 -1.999 -7.473 1 96.56 158 LEU B N 1
ATOM 2854 C CA . LEU B 1 158 ? -2.881 -1.618 -8.883 1 96.56 158 LEU B CA 1
ATOM 2855 C C . LEU B 1 158 ? -3.42 -0.202 -9.055 1 96.56 158 LEU B C 1
ATOM 2857 O O . LEU B 1 158 ? -2.836 0.603 -9.789 1 96.56 158 LEU B O 1
ATOM 2861 N N . ALA B 1 159 ? -4.473 0.104 -8.398 1 95.19 159 ALA B N 1
ATOM 2862 C CA . ALA B 1 159 ? -5.059 1.439 -8.461 1 95.19 159 ALA B CA 1
ATOM 2863 C C . ALA B 1 159 ? -4.086 2.492 -7.938 1 95.19 159 ALA B C 1
ATOM 2865 O O . ALA B 1 159 ? -3.957 3.57 -8.523 1 95.19 159 ALA B O 1
ATOM 2866 N N . SER B 1 160 ? -3.42 2.18 -6.867 1 93.31 160 SER B N 1
ATOM 2867 C CA . SER B 1 160 ? -2.463 3.1 -6.266 1 93.31 160 SER B CA 1
ATOM 2868 C C . SER B 1 160 ? -1.252 3.307 -7.168 1 93.31 160 SER B C 1
ATOM 2870 O O . SER B 1 160 ? -0.817 4.441 -7.383 1 93.31 160 SER B O 1
ATOM 2872 N N . ASP B 1 161 ? -0.731 2.195 -7.684 1 91 161 ASP B N 1
ATOM 2873 C CA . ASP B 1 161 ? 0.463 2.266 -8.523 1 91 161 ASP B CA 1
ATOM 2874 C C . ASP B 1 161 ? 0.172 2.988 -9.836 1 91 161 ASP B C 1
ATOM 2876 O O . ASP B 1 161 ? 1.047 3.656 -10.391 1 91 161 ASP B O 1
ATOM 2880 N N . ALA B 1 162 ? -1.021 2.811 -10.297 1 88.25 162 ALA B N 1
ATOM 2881 C CA . ALA B 1 162 ? -1.404 3.41 -11.57 1 88.25 162 ALA B CA 1
ATOM 2882 C C . ALA B 1 162 ? -1.374 4.934 -11.492 1 88.25 162 ALA B C 1
ATOM 2884 O O . ALA B 1 162 ? -1.295 5.613 -12.516 1 88.25 162 ALA B O 1
ATOM 2885 N N . LYS B 1 163 ? -1.373 5.434 -10.336 1 79.44 163 LYS B N 1
ATOM 2886 C CA . LYS B 1 163 ? -1.292 6.879 -10.148 1 79.44 163 LYS B CA 1
ATOM 2887 C C . LYS B 1 163 ? 0.13 7.383 -10.383 1 79.44 163 LYS B C 1
ATOM 2889 O O . LYS B 1 163 ? 0.329 8.531 -10.781 1 79.44 163 LYS B O 1
ATOM 2894 N N . PHE B 1 164 ? 1.044 6.512 -10.141 1 76.5 164 PHE B N 1
ATOM 2895 C CA . PHE B 1 164 ? 2.434 6.953 -10.172 1 76.5 164 PHE B CA 1
ATOM 2896 C C . PHE B 1 164 ? 3.18 6.32 -11.336 1 76.5 164 PHE B C 1
ATOM 2898 O O . PHE B 1 164 ? 4.141 6.898 -11.852 1 76.5 164 PHE B O 1
ATOM 2905 N N . ILE B 1 165 ? 2.771 5.164 -11.578 1 76.38 165 ILE B N 1
ATOM 2906 C CA . ILE B 1 165 ? 3.422 4.41 -12.648 1 76.38 165 ILE B CA 1
ATOM 2907 C C . ILE B 1 165 ? 2.455 4.234 -13.812 1 76.38 165 ILE B C 1
ATOM 2909 O O . ILE B 1 165 ? 1.292 3.877 -13.617 1 76.38 165 ILE B O 1
ATOM 2913 N N . ASP B 1 166 ? 2.91 4.594 -14.953 1 75.12 166 ASP B N 1
ATOM 2914 C CA . ASP B 1 166 ? 2.088 4.383 -16.141 1 75.12 166 ASP B CA 1
ATOM 2915 C C . ASP B 1 166 ? 1.989 2.896 -16.484 1 75.12 166 ASP B C 1
ATOM 2917 O O . ASP B 1 166 ? 2.959 2.297 -16.953 1 75.12 166 ASP B O 1
ATOM 2921 N N . PHE B 1 167 ? 0.852 2.428 -16.109 1 76.06 167 PHE B N 1
ATOM 2922 C CA . PHE B 1 167 ? 0.599 1.046 -16.5 1 76.06 167 PHE B CA 1
ATOM 2923 C C . PHE B 1 167 ? -0.068 0.983 -17.859 1 76.06 167 PHE B C 1
ATOM 2925 O O . PHE B 1 167 ? -0.854 1.864 -18.219 1 76.06 167 PHE B O 1
ATOM 2932 N N . ASP B 1 168 ? 0.387 0.219 -18.734 1 81.31 168 ASP B N 1
ATOM 2933 C CA . ASP B 1 168 ? -0.398 -0.086 -19.922 1 81.31 168 ASP B CA 1
ATOM 2934 C C . ASP B 1 168 ? -1.532 -1.056 -19.609 1 81.31 168 ASP B C 1
ATOM 2936 O O . ASP B 1 168 ? -1.433 -2.252 -19.891 1 81.31 168 ASP B O 1
ATOM 2940 N N . LEU B 1 169 ? -2.604 -0.404 -19 1 87.56 169 LEU B N 1
ATOM 2941 C CA . LEU B 1 169 ? -3.637 -1.3 -18.484 1 87.56 169 LEU B CA 1
ATOM 2942 C C . LEU B 1 169 ? -4.711 -1.546 -19.547 1 87.56 169 LEU B C 1
ATOM 2944 O O . LEU B 1 169 ? -5.648 -0.755 -19.672 1 87.56 169 LEU B O 1
ATOM 2948 N N . LYS B 1 170 ? -4.461 -2.545 -20.312 1 90.62 170 LYS B N 1
ATOM 2949 C CA . LYS B 1 170 ? -5.492 -3.07 -21.203 1 90.62 170 LYS B CA 1
ATOM 2950 C C . LYS B 1 170 ? -6.422 -4.023 -20.453 1 90.62 170 LYS B C 1
ATOM 2952 O O . LYS B 1 170 ? -6.043 -4.598 -19.438 1 90.62 170 LYS B O 1
ATOM 2957 N N . PRO B 1 171 ? -7.672 -4.098 -20.922 1 92.81 171 PRO B N 1
ATOM 2958 C CA . PRO B 1 171 ? -8.617 -5.004 -20.266 1 92.81 171 PRO B CA 1
ATOM 2959 C C . PRO B 1 171 ? -8.047 -6.402 -20.047 1 92.81 171 PRO B C 1
ATOM 2961 O O . PRO B 1 171 ? -8.328 -7.039 -19.031 1 92.81 171 PRO B O 1
ATOM 2964 N N . GLU B 1 172 ? -7.297 -6.82 -20.969 1 95.19 172 GLU B N 1
ATOM 2965 C CA . GLU B 1 172 ? -6.711 -8.156 -20.875 1 95.19 172 GLU B CA 1
ATOM 2966 C C . GLU B 1 172 ? -5.719 -8.234 -19.719 1 95.19 172 GLU B C 1
ATOM 2968 O O . GLU B 1 172 ? -5.582 -9.281 -19.078 1 95.19 172 GLU B O 1
ATOM 2973 N N . ILE B 1 173 ? -5.012 -7.18 -19.484 1 94.81 173 ILE B N 1
ATOM 2974 C CA . ILE B 1 173 ? -4.051 -7.137 -18.375 1 94.81 173 ILE B CA 1
ATOM 2975 C C . ILE B 1 173 ? -4.793 -7.164 -17.047 1 94.81 173 ILE B C 1
ATOM 2977 O O . ILE B 1 173 ? -4.406 -7.895 -16.125 1 94.81 173 ILE B O 1
ATOM 2981 N N . LEU B 1 174 ? -5.883 -6.367 -16.984 1 96.25 174 LEU B N 1
ATOM 2982 C CA . LEU B 1 174 ? -6.703 -6.375 -15.781 1 96.25 174 LEU B CA 1
ATOM 2983 C C . LEU B 1 174 ? -7.211 -7.781 -15.477 1 96.25 174 LEU B C 1
ATOM 2985 O O . LEU B 1 174 ? -7.125 -8.242 -14.336 1 96.25 174 LEU B O 1
ATOM 2989 N N . GLU B 1 175 ? -7.711 -8.398 -16.516 1 97.75 175 GLU B N 1
ATOM 2990 C CA . GLU B 1 175 ? -8.219 -9.758 -16.344 1 97.75 175 GLU B CA 1
ATOM 2991 C C . GLU B 1 175 ? -7.109 -10.719 -15.93 1 97.75 175 GLU B C 1
ATOM 2993 O O . GLU B 1 175 ? -7.332 -11.625 -15.125 1 97.75 175 GLU B O 1
ATOM 2998 N N . SER B 1 176 ? -5.918 -10.508 -16.469 1 97.56 176 SER B N 1
ATOM 2999 C CA . SER B 1 176 ? -4.777 -11.336 -16.094 1 97.56 176 SER B CA 1
ATOM 3000 C C . SER B 1 176 ? -4.441 -11.172 -14.617 1 97.56 176 SER B C 1
ATOM 3002 O O . SER B 1 176 ? -4.141 -12.156 -13.93 1 97.56 176 SER B O 1
ATOM 3004 N N . VAL B 1 177 ? -4.496 -9.961 -14.102 1 98.06 177 VAL B N 1
ATOM 3005 C CA . VAL B 1 177 ? -4.195 -9.703 -12.703 1 98.06 177 VAL B CA 1
ATOM 3006 C C . VAL B 1 177 ? -5.242 -10.375 -11.812 1 98.06 177 VAL B C 1
ATOM 3008 O O . VAL B 1 177 ? -4.902 -10.977 -10.789 1 98.06 177 VAL B O 1
ATOM 3011 N N . ILE B 1 178 ? -6.504 -10.266 -12.234 1 98.62 178 ILE B N 1
ATOM 3012 C CA . ILE B 1 178 ? -7.586 -10.906 -11.492 1 98.62 178 ILE B CA 1
ATOM 3013 C C . ILE B 1 178 ? -7.352 -12.414 -11.43 1 98.62 178 ILE B C 1
ATOM 3015 O O . ILE B 1 178 ? -7.379 -13.008 -10.352 1 98.62 178 ILE B O 1
ATOM 3019 N N . GLU B 1 179 ? -7.094 -13 -12.523 1 98.62 179 GLU B N 1
ATOM 3020 C CA . GLU B 1 179 ? -6.914 -14.445 -12.609 1 98.62 179 GLU B CA 1
ATOM 3021 C C . GLU B 1 179 ? -5.699 -14.898 -11.805 1 98.62 179 GLU B C 1
ATOM 3023 O O . GLU B 1 179 ? -5.746 -15.922 -11.125 1 98.62 179 GLU B O 1
ATOM 3028 N N . ARG B 1 180 ? -4.672 -14.156 -11.891 1 98.75 180 ARG B N 1
ATOM 3029 C CA . ARG B 1 180 ? -3.42 -14.547 -11.25 1 98.75 180 ARG B CA 1
ATOM 3030 C C . ARG B 1 180 ? -3.498 -14.359 -9.734 1 98.75 180 ARG B C 1
ATOM 3032 O O . ARG B 1 180 ? -2.947 -15.156 -8.977 1 98.75 180 ARG B O 1
ATOM 3039 N N . SER B 1 181 ? -4.156 -13.297 -9.289 1 98.81 181 SER B N 1
ATOM 3040 C CA . SER B 1 181 ? -4.352 -13.133 -7.855 1 98.81 181 SER B CA 1
ATOM 3041 C C . SER B 1 181 ? -5.289 -14.195 -7.301 1 98.81 181 SER B C 1
ATOM 3043 O O . SER B 1 181 ? -5.141 -14.625 -6.152 1 98.81 181 SER B O 1
ATOM 3045 N N . TRP B 1 182 ? -6.238 -14.625 -8.102 1 98.81 182 TRP B N 1
ATOM 3046 C CA . TRP B 1 182 ? -7.078 -15.758 -7.727 1 98.81 182 TRP B CA 1
ATOM 3047 C C . TRP B 1 182 ? -6.246 -17.031 -7.605 1 98.81 182 TRP B C 1
ATOM 3049 O O . TRP B 1 182 ? -6.402 -17.797 -6.645 1 98.81 182 TRP B O 1
ATOM 3059 N N . ARG B 1 183 ? -5.355 -17.25 -8.547 1 98.25 183 ARG B N 1
ATOM 3060 C CA . ARG B 1 183 ? -4.469 -18.406 -8.531 1 98.25 183 ARG B CA 1
ATOM 3061 C C . ARG B 1 183 ? -3.633 -18.438 -7.258 1 98.25 183 ARG B C 1
ATOM 3063 O O . ARG B 1 183 ? -3.373 -19.516 -6.711 1 98.25 183 ARG B O 1
ATOM 3070 N N . ALA B 1 184 ? -3.217 -17.328 -6.805 1 98.69 184 ALA B N 1
ATOM 3071 C CA . ALA B 1 184 ? -2.346 -17.219 -5.637 1 98.69 184 ALA B CA 1
ATOM 3072 C C . ALA B 1 184 ? -3.021 -17.781 -4.395 1 98.69 184 ALA B C 1
ATOM 3074 O O . ALA B 1 184 ? -2.35 -18.297 -3.498 1 98.69 184 ALA B O 1
ATOM 3075 N N . ILE B 1 185 ? -4.367 -17.719 -4.34 1 98.69 185 ILE B N 1
ATOM 3076 C CA . ILE B 1 185 ? -5.012 -18.062 -3.074 1 98.69 185 ILE B CA 1
ATOM 3077 C C . ILE B 1 185 ? -5.727 -19.406 -3.197 1 98.69 185 ILE B C 1
ATOM 3079 O O . ILE B 1 185 ? -6.324 -19.891 -2.232 1 98.69 185 ILE B O 1
ATOM 3083 N N . GLN B 1 186 ? -5.676 -20 -4.336 1 98.19 186 GLN B N 1
ATOM 3084 C CA . GLN B 1 186 ? -6.289 -21.312 -4.508 1 98.19 186 GLN B CA 1
ATOM 3085 C C . GLN B 1 186 ? -5.543 -22.375 -3.711 1 98.19 186 GLN B C 1
ATOM 3087 O O . GLN B 1 186 ? -4.367 -22.203 -3.387 1 98.19 186 GLN B O 1
ATOM 3092 N N . LYS B 1 187 ? -6.211 -23.484 -3.404 1 95.12 187 LYS B N 1
ATOM 3093 C CA . LYS B 1 187 ? -5.637 -24.594 -2.66 1 95.12 187 LYS B CA 1
ATOM 3094 C C . LYS B 1 187 ? -4.566 -25.312 -3.48 1 95.12 187 LYS B C 1
ATOM 3096 O O . LYS B 1 187 ? -4.738 -25.531 -4.684 1 95.12 187 LYS B O 1
#

Nearest PDB structures (foldseek):
  3qkx-assembly1_A  TM=9.899E-01  e=9.465E-25  Haemophilus influenzae
  3qkx-assembly1_B  TM=9.604E-01  e=9.465E-25  Haemophilus influenzae
  3he0-assembly1_A  TM=7.753E-01  e=6.947E-11  Vibrio parahaemolyticus
  3ppb-assembly1_B  TM=8.071E-01  e=1.458E-06  Shewanella loihica PV-4
  5gp9-assembly1_A  TM=7.435E-01  e=2.121E-05  Halalkalibacterium halodurans C-125

Radius of gyration: 22.45 Å; Cα contacts (8 Å, |Δi|>4): 355; chains: 2; bounding box: 73×54×41 Å

Foldseek 3Di:
DVVVLVVLLVLLLVLLLVCCLVPNPVPDALVSSCVSSVHDSVVSCVNPVGPLRSLVVSLVVLVVVLLCLLPPPADPVDDLLVSLLSSLVSLLVVCVVPVSCLSCVVVSVVGPCNVVSVVPDDPGPLQVSVVVCVVVQWFDPDDSVVLCVLASCVSSVVSNVVVPDVDPDDVVNVVVNNVVSSVRGTD/DVVVLVVLLVLLLVLLLVCCLVPNPVPDALVSSCVSSVHDSVVSCVNPVGPLRSLVVSLVVLVVVLLCLLPPPADPVDDLLVSLLSSLVSLLVVCVVPVSCLSCVVVSVVGPCNVVSVVPDDDGPLQVSVVVCVVVQWFDPDDSVVLCVLASCVSSVVSNVVVPDPDPDDVVVVVVNNVVSSVRGTD

Organism: Haemophilus influenzae (strain ATCC 51907 / DSM 11121 / KW20 / Rd) (NCBI:txid71421)

pLDDT: mean 92.12, std 8.82, range [49.31, 98.81]

Secondary structure (DSSP, 8-state):
-HHHHHHHHHHHHHHHHHHHHHH-GGG--HHHHHHHHT--HHHHHHH-SSHHHHHHHHHHHHHHHHHHHHHTT--TTS-HHHHHHHHHHHHHHHHHH-HHHHHHHHHHTTSTTHHHHHHT--S-HHHHHHHHHHHTT-B-SS-HHHHHHHTTHHHHHHHHHTTTS-----HHHHHHHHHHHHHHHB-/-HHHHHHHHHHHHHHHHHHHHHH-GGG--HHHHHHHHT--HHHHHHH-SSHHHHHHHHHHHHHHHHHHHHHTT--TTS-HHHHHHHHHHHHHHHHHH-HHHHHHHHHHTTSTTHHHHHHT--S-HHHHHHHHHHHTT-B-SS-HHHHHHHTTHHHHHHHHHTTTS-----HHHHHHHHHHHHHHHB-